Protein AF-A0A519MIS7-F1 (afdb_monomer)

Foldseek 3Di:
DQFFQQDPDPQLDDPDDDPADPDWDKDKDKDKDFPAAQPPNGFKTKIKMKMKIWTWSCVCVVVVTGTPWMKIKIKIKIKGAAFDDDPQKTKGIWTWMWIKMWGPDDPNQTFIWIKIWIWTWIDHVQKIKIKIFIDTDDDPDHRHPCLCLAQAGIKMWMWGDDPQKIKIKIKGWNPPPDPSIHIKIKIKIWGDDDDQKIKMWMWMFGAPPDRSRSPPTDIDIDIDIDRDDDD

pLDDT: mean 95.06, std 5.39, range [59.59, 98.81]

Structure (mmCIF, N/CA/C/O backbone):
data_AF-A0A519MIS7-F1
#
_entry.id   AF-A0A519MIS7-F1
#
loop_
_atom_site.group_PDB
_atom_site.id
_atom_site.type_symbol
_atom_site.label_atom_id
_atom_site.label_alt_id
_atom_site.label_comp_id
_atom_site.label_asym_id
_atom_site.label_entity_id
_atom_site.label_seq_id
_atom_site.pdbx_PDB_ins_code
_atom_site.Cartn_x
_atom_site.Cartn_y
_atom_site.Cartn_z
_atom_site.occupancy
_atom_site.B_iso_or_equiv
_atom_site.auth_seq_id
_atom_site.auth_comp_id
_atom_site.auth_asym_id
_atom_site.auth_atom_id
_atom_site.pdbx_PDB_model_num
ATOM 1 N N . GLU A 1 1 ? 15.408 5.892 -12.154 1.00 60.19 1 GLU A N 1
ATOM 2 C CA . GLU A 1 1 ? 16.112 4.715 -12.714 1.00 60.19 1 GLU A CA 1
ATOM 3 C C . GLU A 1 1 ? 15.056 3.822 -13.358 1.00 60.19 1 GLU A C 1
ATOM 5 O O . GLU A 1 1 ? 13.880 4.079 -13.127 1.00 60.19 1 GLU A O 1
ATOM 10 N N . LYS A 1 2 ? 15.405 2.854 -14.212 1.00 80.56 2 LYS A N 1
ATOM 11 C CA . LYS A 1 2 ? 14.398 1.877 -14.660 1.00 80.56 2 LYS A CA 1
ATOM 12 C C . LYS A 1 2 ? 14.154 0.878 -13.522 1.00 80.56 2 LYS A C 1
ATOM 14 O O . LYS A 1 2 ? 15.132 0.497 -12.875 1.00 80.56 2 LYS A O 1
ATOM 19 N N . PRO A 1 3 ? 12.904 0.466 -13.255 1.00 86.75 3 PRO A N 1
ATOM 20 C CA . PRO A 1 3 ? 12.662 -0.569 -12.265 1.00 86.75 3 PRO A CA 1
ATOM 21 C C . PRO A 1 3 ? 13.327 -1.885 -12.680 1.00 86.75 3 PRO A C 1
ATOM 23 O O . PRO A 1 3 ? 13.355 -2.227 -13.862 1.00 86.75 3 PRO A O 1
ATOM 26 N N . TYR A 1 4 ? 13.855 -2.626 -11.710 1.00 90.56 4 TYR A N 1
ATOM 27 C CA . TYR A 1 4 ? 14.525 -3.916 -11.926 1.00 90.56 4 TYR A CA 1
ATOM 28 C C . TYR A 1 4 ? 13.992 -4.972 -10.952 1.00 90.56 4 TYR A C 1
ATOM 30 O O . TYR A 1 4 ? 13.126 -4.669 -10.134 1.00 90.56 4 TYR A O 1
ATOM 38 N N . SER A 1 5 ? 14.417 -6.229 -11.091 1.00 91.38 5 SER A N 1
ATOM 39 C CA . SER A 1 5 ? 13.934 -7.334 -10.249 1.00 91.38 5 SER A CA 1
ATOM 40 C C . SER A 1 5 ? 14.704 -7.476 -8.943 1.00 91.38 5 SER A C 1
ATOM 42 O O . SER A 1 5 ? 14.129 -7.897 -7.962 1.00 91.38 5 SER A O 1
ATOM 44 N N . GLY A 1 6 ? 15.997 -7.176 -8.911 1.00 90.62 6 GLY A N 1
ATOM 45 C CA . GLY A 1 6 ? 16.860 -7.478 -7.764 1.00 90.62 6 GLY A CA 1
ATOM 46 C C . GLY A 1 6 ? 17.275 -8.953 -7.714 1.00 90.62 6 GLY A C 1
ATOM 47 O O . GLY A 1 6 ? 18.257 -9.291 -7.053 1.00 90.62 6 GLY A O 1
ATOM 48 N N . ASN A 1 7 ? 16.586 -9.831 -8.453 1.00 91.06 7 ASN A N 1
ATOM 49 C CA . ASN A 1 7 ? 17.068 -11.163 -8.781 1.00 91.06 7 ASN A CA 1
ATOM 50 C C . ASN A 1 7 ? 18.153 -11.055 -9.866 1.00 91.06 7 ASN A C 1
ATOM 52 O O . ASN A 1 7 ? 17.948 -10.424 -10.901 1.00 91.06 7 ASN A O 1
ATOM 56 N N . ASN A 1 8 ? 19.314 -11.660 -9.608 1.00 89.94 8 ASN A N 1
ATOM 57 C CA . ASN A 1 8 ? 20.488 -11.584 -10.482 1.00 89.94 8 ASN A CA 1
ATOM 5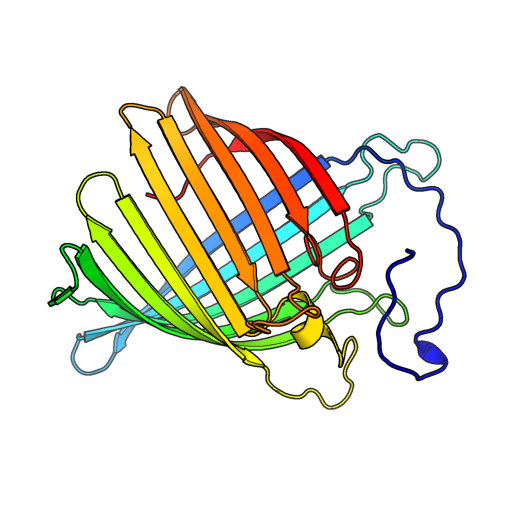8 C C . ASN A 1 8 ? 20.526 -12.686 -11.560 1.00 89.94 8 ASN A C 1
ATOM 60 O O . ASN A 1 8 ? 21.527 -12.791 -12.267 1.00 89.94 8 ASN A O 1
ATOM 64 N N . SER A 1 9 ? 19.498 -13.537 -11.663 1.00 91.75 9 SER A N 1
ATOM 65 C CA . SER A 1 9 ? 19.392 -14.501 -12.765 1.00 91.75 9 SER A CA 1
ATOM 66 C C . SER A 1 9 ? 19.211 -13.774 -14.100 1.00 91.75 9 SER A C 1
ATOM 68 O O . SER A 1 9 ? 18.489 -12.780 -14.182 1.00 91.75 9 SER A O 1
ATOM 70 N N . GLU A 1 10 ? 19.825 -14.304 -15.160 1.00 90.56 10 GLU A N 1
ATOM 71 C CA . GLU A 1 10 ? 19.713 -13.752 -16.515 1.00 90.56 10 GLU A CA 1
ATOM 72 C C . GLU A 1 10 ? 18.264 -13.718 -17.019 1.00 90.56 10 GLU A C 1
ATOM 74 O O . GLU A 1 10 ? 17.916 -12.832 -17.798 1.00 90.56 10 GLU A O 1
ATOM 79 N N . ASP A 1 11 ? 17.409 -14.614 -16.516 1.00 91.19 11 ASP A N 1
ATOM 80 C CA . ASP A 1 11 ? 15.988 -14.674 -16.870 1.00 91.19 11 ASP A CA 1
ATOM 81 C C . ASP A 1 11 ? 15.228 -13.394 -16.491 1.00 91.19 11 ASP A C 1
ATOM 83 O O . ASP A 1 11 ? 14.207 -13.089 -17.097 1.00 91.19 11 ASP A O 1
ATOM 87 N N . TYR A 1 12 ? 15.720 -12.628 -15.509 1.00 90.25 12 TYR A N 1
ATOM 88 C CA . TYR A 1 12 ? 15.092 -11.391 -15.032 1.00 90.25 12 TYR A CA 1
ATOM 89 C C . TYR A 1 12 ? 15.620 -10.126 -15.721 1.00 90.25 12 TYR A C 1
ATOM 91 O O . TYR A 1 12 ? 15.197 -9.014 -15.386 1.00 90.25 12 TYR A O 1
ATOM 99 N N . ASN A 1 13 ? 16.510 -10.269 -16.706 1.00 86.19 13 ASN A N 1
ATOM 100 C CA . ASN A 1 13 ? 16.976 -9.142 -17.502 1.00 86.19 13 ASN A CA 1
ATOM 101 C C . ASN A 1 13 ? 15.866 -8.665 -18.447 1.00 86.19 13 ASN A C 1
ATOM 103 O O . ASN A 1 13 ? 15.400 -9.398 -19.317 1.00 86.19 13 ASN A O 1
ATOM 107 N N . PHE A 1 14 ? 15.467 -7.402 -18.299 1.00 84.56 14 PHE A N 1
ATOM 108 C CA . PHE A 1 14 ? 14.497 -6.750 -19.173 1.00 84.56 14 PHE A CA 1
ATOM 109 C C . PHE A 1 14 ? 15.093 -5.459 -19.735 1.00 84.56 14 PHE A C 1
ATOM 111 O O . PHE A 1 14 ? 15.156 -4.447 -19.039 1.00 84.56 14 PHE A O 1
ATOM 118 N N . ASP A 1 15 ? 15.547 -5.507 -20.988 1.00 74.94 15 ASP A N 1
ATOM 119 C CA . ASP A 1 15 ? 16.231 -4.387 -21.661 1.00 74.94 15 ASP A CA 1
ATOM 120 C C . ASP A 1 15 ? 15.353 -3.698 -22.723 1.00 74.94 15 ASP A C 1
ATOM 122 O O . ASP A 1 15 ? 15.819 -2.933 -23.566 1.00 74.94 15 ASP A O 1
ATOM 126 N N . GLU A 1 16 ? 14.047 -3.965 -22.709 1.00 80.94 16 GLU A N 1
ATOM 127 C CA . GLU A 1 16 ? 13.131 -3.336 -23.653 1.00 80.94 16 GLU A CA 1
ATOM 128 C C . GLU A 1 16 ? 12.712 -1.945 -23.158 1.00 80.94 16 GLU A C 1
ATOM 130 O O . GLU A 1 16 ? 12.259 -1.755 -22.023 1.00 80.94 16 GLU A O 1
ATOM 135 N N . ASP A 1 17 ? 12.862 -0.940 -24.021 1.00 82.56 17 ASP A N 1
ATOM 136 C CA . ASP A 1 17 ? 12.399 0.414 -23.740 1.00 82.56 17 ASP A CA 1
ATOM 137 C C . ASP A 1 17 ? 10.945 0.583 -24.187 1.00 82.56 17 ASP A C 1
ATOM 139 O O . ASP A 1 17 ? 10.646 0.846 -25.353 1.00 82.56 17 ASP A O 1
ATOM 143 N N . ILE A 1 18 ? 10.018 0.407 -23.247 1.00 87.12 18 ILE A N 1
ATOM 144 C CA . ILE A 1 18 ? 8.594 0.620 -23.503 1.00 87.12 18 ILE A CA 1
ATOM 145 C C . ILE A 1 18 ? 8.299 2.122 -23.411 1.00 87.12 18 ILE A C 1
ATOM 147 O O . ILE A 1 18 ? 8.474 2.736 -22.359 1.00 87.12 18 ILE A O 1
ATOM 151 N N . ASN A 1 19 ? 7.778 2.706 -24.494 1.00 92.06 19 ASN A N 1
ATOM 152 C CA . ASN A 1 19 ? 7.408 4.123 -24.570 1.00 92.06 19 ASN A CA 1
ATOM 153 C C . ASN A 1 19 ? 6.126 4.442 -23.767 1.00 92.06 19 ASN A C 1
ATOM 155 O O . ASN A 1 19 ? 5.036 4.627 -24.321 1.00 92.06 19 ASN A O 1
ATOM 159 N N . LEU A 1 20 ? 6.250 4.439 -22.441 1.00 93.12 20 LEU A N 1
ATOM 160 C CA . LEU A 1 20 ? 5.184 4.741 -21.491 1.00 93.12 20 LEU A CA 1
ATOM 161 C C . LEU A 1 20 ? 5.002 6.256 -21.324 1.00 93.12 20 LEU A C 1
ATOM 163 O O . LEU A 1 20 ? 5.961 7.022 -21.271 1.00 93.12 20 LEU A O 1
ATOM 167 N N . ASN A 1 21 ? 3.752 6.686 -21.171 1.00 94.69 21 ASN A N 1
ATOM 168 C CA . ASN A 1 21 ? 3.421 8.062 -20.827 1.00 94.69 21 ASN A CA 1
ATOM 169 C C . ASN A 1 21 ? 3.560 8.281 -19.315 1.00 94.69 21 ASN A C 1
ATOM 171 O O . ASN A 1 21 ? 3.260 7.392 -18.519 1.00 94.69 21 ASN A O 1
ATOM 175 N N . ASN A 1 22 ? 3.856 9.524 -18.926 1.00 93.81 22 ASN A N 1
ATOM 176 C CA . ASN A 1 22 ? 3.886 9.963 -17.523 1.00 93.81 22 ASN A CA 1
ATOM 177 C C . ASN A 1 22 ? 2.486 10.171 -16.906 1.00 93.81 22 ASN A C 1
ATOM 179 O O . ASN A 1 22 ? 2.375 10.531 -15.737 1.00 93.81 22 ASN A O 1
ATOM 183 N N . PHE A 1 23 ? 1.417 9.989 -17.690 1.00 94.94 23 PHE A N 1
ATOM 184 C CA . PHE A 1 23 ? 0.030 10.132 -17.248 1.00 94.94 23 PHE A CA 1
ATOM 185 C C . PHE A 1 23 ? -0.683 8.787 -17.299 1.00 94.94 23 PHE A C 1
ATOM 187 O O . PHE A 1 23 ? -0.781 8.166 -18.360 1.00 94.94 23 PHE A O 1
ATOM 194 N N . GLU A 1 24 ? -1.246 8.385 -16.164 1.00 97.12 24 GLU A N 1
ATOM 195 C CA . GLU A 1 24 ? -1.948 7.116 -16.007 1.00 97.12 24 GLU A CA 1
ATOM 196 C C . GLU A 1 24 ? -3.288 7.306 -15.309 1.00 97.12 24 GLU A C 1
ATOM 198 O O . GLU A 1 24 ? -3.492 8.232 -14.523 1.00 97.12 24 GLU A O 1
ATOM 203 N N . THR A 1 25 ? -4.203 6.380 -15.563 1.00 98.00 25 THR A N 1
ATOM 204 C CA . THR A 1 25 ? -5.366 6.180 -14.709 1.00 98.00 25 THR A CA 1
ATOM 205 C C . THR A 1 25 ? -5.004 5.169 -13.631 1.00 98.00 25 THR A C 1
ATOM 207 O O . THR A 1 25 ? -4.733 4.007 -13.932 1.00 98.00 25 THR A O 1
ATOM 210 N N . LYS A 1 26 ? -5.024 5.615 -12.374 1.00 97.88 26 LYS A N 1
ATOM 211 C CA . LYS A 1 26 ? -4.898 4.764 -11.187 1.00 97.88 26 LYS A CA 1
ATOM 212 C C . LYS A 1 26 ? -6.286 4.452 -10.643 1.00 97.88 26 LYS A C 1
ATOM 214 O O . LYS A 1 26 ? -7.102 5.359 -10.480 1.00 97.88 26 LYS A O 1
ATOM 219 N N . PHE A 1 27 ? -6.549 3.191 -10.327 1.00 97.62 27 PHE A N 1
ATOM 220 C CA . PHE A 1 27 ? -7.719 2.815 -9.534 1.00 97.62 27 PHE A CA 1
ATOM 221 C C . PHE A 1 27 ? -7.397 1.676 -8.572 1.00 97.62 27 PHE A C 1
ATOM 223 O O . PHE A 1 27 ? -6.487 0.878 -8.803 1.00 97.62 27 PHE A O 1
ATOM 230 N N . GLN A 1 28 ? -8.162 1.617 -7.484 1.00 98.19 28 GLN A N 1
ATOM 231 C CA . GLN A 1 28 ? -8.053 0.584 -6.466 1.00 98.19 28 GLN A CA 1
ATOM 232 C C . GLN A 1 28 ? -9.433 0.013 -6.155 1.00 98.19 28 GLN A C 1
ATOM 234 O O . GLN A 1 28 ? -10.390 0.759 -5.948 1.00 98.19 28 GLN A O 1
ATOM 239 N N . LEU A 1 29 ? -9.512 -1.311 -6.076 1.00 97.69 29 LEU A N 1
ATOM 240 C CA . LEU A 1 29 ? -1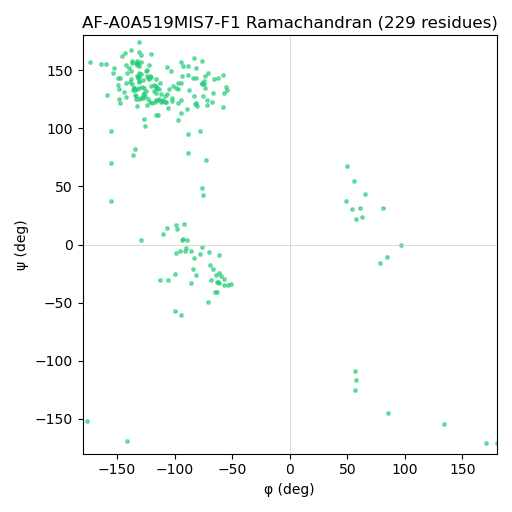0.663 -2.040 -5.561 1.00 97.69 29 LEU A CA 1
ATOM 241 C C . LEU A 1 29 ? -10.225 -2.764 -4.294 1.00 97.69 29 LEU A C 1
ATOM 243 O O . LEU A 1 29 ? -9.151 -3.354 -4.269 1.00 97.69 29 LEU A O 1
ATOM 247 N N . SER A 1 30 ? -11.026 -2.702 -3.235 1.00 97.88 30 SER A N 1
ATOM 248 C CA . SER A 1 30 ? -10.720 -3.404 -1.992 1.00 97.88 30 SER A CA 1
ATOM 249 C C . SER A 1 30 ? -11.999 -3.911 -1.346 1.00 97.88 30 SER A C 1
ATOM 251 O O . SER A 1 30 ? -12.978 -3.173 -1.215 1.00 97.88 30 SER A O 1
ATOM 253 N N . PHE A 1 31 ? -11.988 -5.183 -0.966 1.00 96.81 31 PHE A N 1
ATOM 254 C CA . PHE A 1 31 ? -13.115 -5.881 -0.370 1.00 96.81 31 PHE A CA 1
ATOM 255 C C . PHE A 1 31 ? -12.649 -6.624 0.871 1.00 96.81 31 PHE A C 1
ATOM 257 O O . PHE A 1 31 ? -11.548 -7.169 0.912 1.00 96.81 31 PHE A O 1
ATOM 264 N N . LYS A 1 32 ? -13.519 -6.688 1.876 1.00 97.12 32 LYS A N 1
ATOM 265 C CA . LYS A 1 32 ? -13.284 -7.454 3.095 1.00 97.12 32 LYS A CA 1
ATOM 266 C C . LYS A 1 32 ? -14.590 -8.087 3.545 1.00 97.12 32 LYS A C 1
ATOM 268 O O . LYS A 1 32 ? -15.595 -7.398 3.702 1.00 97.12 32 LYS A O 1
ATOM 273 N N . VAL A 1 33 ? -14.568 -9.398 3.752 1.00 97.62 33 VAL A N 1
ATOM 274 C CA . VAL A 1 33 ? -15.730 -10.190 4.153 1.00 97.62 33 VAL A CA 1
ATOM 275 C C . VAL A 1 33 ? -15.373 -11.074 5.333 1.00 97.62 33 VAL A C 1
ATOM 277 O O . VAL A 1 33 ? -14.270 -11.613 5.429 1.00 97.62 33 VAL A O 1
ATOM 280 N N . LYS A 1 34 ? -16.310 -11.204 6.266 1.00 96.75 34 LYS A N 1
ATOM 281 C CA . LYS A 1 34 ? -16.136 -12.095 7.403 1.00 96.75 34 LYS A CA 1
ATOM 282 C C . LYS A 1 34 ? -16.449 -13.522 6.960 1.00 96.75 34 LYS A C 1
ATOM 284 O O . LYS A 1 34 ? -17.571 -13.782 6.534 1.00 96.75 34 LYS A O 1
ATOM 289 N N . ILE A 1 35 ? -15.469 -14.418 7.049 1.00 97.00 35 ILE A N 1
ATOM 290 C CA . ILE A 1 35 ? -15.594 -15.812 6.591 1.00 97.00 35 ILE A CA 1
ATOM 291 C C . ILE A 1 35 ? -15.872 -16.781 7.742 1.00 97.00 35 ILE A C 1
ATOM 293 O O . ILE A 1 35 ? -16.487 -17.821 7.531 1.00 97.00 35 ILE A O 1
ATOM 297 N N . PHE A 1 36 ? -15.462 -16.431 8.964 1.00 96.62 36 PHE A N 1
ATOM 298 C CA . PHE A 1 36 ? -15.746 -17.212 10.164 1.00 96.62 36 PHE A CA 1
ATOM 299 C C . PHE A 1 36 ? -15.894 -16.300 11.384 1.00 96.62 36 PHE A C 1
ATOM 301 O O . PHE A 1 36 ? -15.191 -15.295 11.507 1.00 96.62 36 PHE A O 1
ATOM 308 N N . GLN A 1 37 ? -16.810 -16.662 12.282 1.00 94.69 37 GLN A N 1
ATOM 309 C CA . GLN A 1 37 ? -17.133 -15.910 13.493 1.00 94.69 37 GLN A CA 1
ATOM 310 C C . GLN A 1 37 ? -16.899 -16.746 14.743 1.00 94.69 37 GLN A C 1
ATOM 312 O O . GLN A 1 37 ? -17.201 -17.937 14.762 1.00 94.69 37 GLN A O 1
ATOM 317 N N . GLY A 1 38 ? -16.435 -16.091 15.805 1.00 90.88 38 GLY A N 1
ATOM 318 C CA . GLY A 1 38 ? -16.387 -16.682 17.140 1.00 90.88 38 GLY A CA 1
ATOM 319 C C . GLY A 1 38 ? -15.196 -17.605 17.407 1.00 90.88 38 GLY A C 1
ATOM 320 O O . GLY A 1 38 ? -15.292 -18.534 18.209 1.00 90.88 38 GLY A O 1
ATOM 321 N N . LEU A 1 39 ? -14.056 -17.335 16.772 1.00 90.56 39 LEU A N 1
ATOM 322 C CA . LEU A 1 39 ? -12.775 -17.948 17.115 1.00 90.56 39 LEU A CA 1
ATOM 323 C C . LEU A 1 39 ? -12.424 -17.656 18.585 1.00 90.56 39 LEU A C 1
ATOM 325 O O . LEU A 1 39 ? -12.728 -16.576 19.092 1.00 90.56 39 LEU A O 1
ATOM 329 N N . LEU A 1 40 ? -11.764 -18.610 19.255 1.00 87.62 40 LEU A N 1
ATOM 330 C CA . LEU A 1 40 ? -11.357 -18.509 20.664 1.00 87.62 40 LEU A CA 1
ATOM 331 C C . LEU A 1 40 ? -12.523 -18.060 21.564 1.00 87.62 40 LEU A C 1
ATOM 333 O O . LEU A 1 40 ? -12.507 -16.954 22.082 1.00 87.62 40 LEU A O 1
ATOM 337 N N . TRP A 1 41 ? -13.551 -18.898 21.732 1.00 89.44 41 TRP A N 1
ATOM 338 C CA . TRP A 1 41 ? -14.701 -18.626 22.619 1.00 89.44 41 TRP A CA 1
ATOM 339 C C . TRP A 1 41 ? -15.429 -17.296 22.355 1.00 89.44 41 TRP A C 1
ATOM 341 O O . TRP A 1 41 ? -15.985 -16.699 23.275 1.00 89.44 41 TRP A O 1
ATOM 351 N N . GLY A 1 42 ? -15.449 -16.830 21.103 1.00 88.50 42 GLY A N 1
ATOM 352 C CA . GLY A 1 42 ? -16.148 -15.596 20.735 1.00 88.50 42 GLY A CA 1
ATOM 353 C C . GLY A 1 42 ? -15.278 -14.339 20.678 1.00 88.50 42 GLY A C 1
ATOM 354 O O . GLY A 1 42 ? -15.805 -13.275 20.368 1.00 88.50 42 GLY A O 1
ATOM 355 N N . TYR A 1 43 ? -13.975 -14.427 20.961 1.00 89.75 43 TYR A N 1
ATOM 356 C CA . TYR A 1 43 ? -13.104 -13.247 21.020 1.00 89.75 43 TYR A CA 1
ATOM 357 C C . TYR A 1 43 ? -12.557 -12.793 19.660 1.00 89.75 43 TYR A C 1
ATOM 359 O O . TYR A 1 43 ? -12.141 -11.639 19.534 1.00 89.75 43 TYR A O 1
ATOM 367 N N . GLY A 1 44 ? -12.532 -13.671 18.653 1.00 95.06 44 GLY A N 1
ATOM 368 C CA . GLY A 1 44 ? -11.941 -13.378 17.348 1.00 95.06 44 GLY A CA 1
ATOM 369 C C . GLY A 1 44 ? -12.820 -13.746 16.160 1.00 95.06 44 GLY A C 1
ATOM 370 O O . GLY A 1 44 ? -13.651 -14.648 16.222 1.00 95.06 44 GLY A O 1
ATOM 371 N N . ASP A 1 45 ? -12.568 -13.077 15.043 1.00 97.25 45 ASP A N 1
ATOM 372 C CA . ASP A 1 45 ? -13.188 -13.355 13.751 1.00 97.25 45 ASP A CA 1
ATOM 373 C C . ASP A 1 45 ? -12.111 -13.594 12.691 1.00 97.25 45 ASP A C 1
ATOM 375 O O . ASP A 1 45 ? -11.038 -12.983 12.736 1.00 97.25 45 ASP A O 1
ATOM 379 N N . VAL A 1 46 ? -12.423 -14.432 11.702 1.00 98.06 46 VAL A N 1
ATOM 380 C CA . VAL A 1 46 ? -11.585 -14.613 10.512 1.00 98.06 46 VAL A CA 1
ATOM 381 C C . VAL A 1 46 ? -12.230 -13.900 9.331 1.00 98.06 46 VAL A C 1
ATOM 383 O O . VAL A 1 46 ? -13.429 -14.035 9.068 1.00 98.06 46 VAL A O 1
ATOM 386 N N . TRP A 1 47 ? -11.416 -13.151 8.600 1.00 98.44 47 TRP A N 1
ATOM 387 C CA . TRP A 1 47 ? -11.814 -12.381 7.433 1.00 98.44 47 TRP A CA 1
ATOM 388 C C . TRP A 1 47 ? -11.008 -12.809 6.216 1.00 98.44 47 TRP A C 1
ATOM 390 O O . TRP A 1 47 ? -9.810 -13.060 6.321 1.00 98.44 47 TRP A O 1
ATOM 400 N N . GLY A 1 48 ? -11.669 -12.838 5.065 1.00 98.62 48 GLY A N 1
ATOM 401 C CA . GLY A 1 48 ? -11.011 -12.809 3.767 1.00 98.62 48 GLY A CA 1
ATOM 402 C C . GLY A 1 48 ? -11.042 -11.383 3.238 1.00 98.62 48 GLY A C 1
ATOM 403 O O . GLY A 1 48 ? -12.076 -10.712 3.320 1.00 98.62 48 GLY A O 1
ATOM 404 N N . ALA A 1 49 ? -9.922 -10.904 2.720 1.00 98.56 49 ALA A N 1
ATOM 405 C CA . ALA A 1 49 ? -9.844 -9.618 2.054 1.00 98.56 49 ALA A CA 1
ATOM 406 C C . ALA A 1 49 ? -9.105 -9.740 0.725 1.00 98.56 49 ALA A C 1
ATOM 408 O O . ALA A 1 49 ? -8.358 -10.686 0.482 1.00 98.56 49 ALA A O 1
ATOM 409 N N . TYR A 1 50 ? -9.366 -8.780 -0.147 1.00 98.62 50 TYR A N 1
ATOM 410 C CA . TYR A 1 50 ? -8.729 -8.681 -1.443 1.00 98.62 50 TYR A CA 1
ATOM 411 C C . TYR A 1 50 ? -8.608 -7.217 -1.818 1.00 98.62 50 TYR A C 1
ATOM 413 O O . TYR A 1 50 ? -9.616 -6.508 -1.854 1.00 98.62 50 TYR A O 1
ATOM 421 N N . THR A 1 51 ? -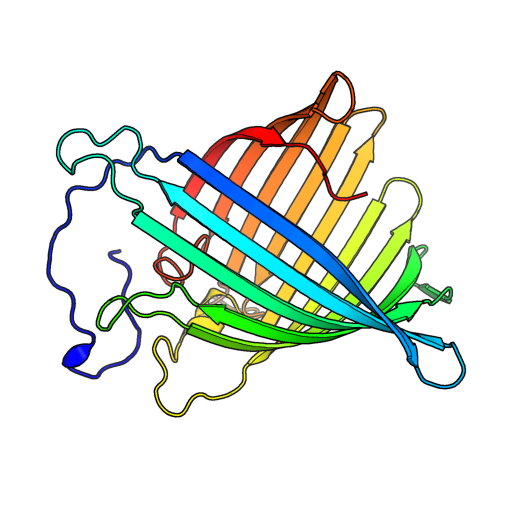7.389 -6.784 -2.119 1.00 98.69 51 THR A N 1
ATOM 422 C CA . THR A 1 51 ? -7.107 -5.470 -2.688 1.00 98.69 51 THR A CA 1
ATOM 423 C C . THR A 1 51 ? -6.475 -5.640 -4.063 1.00 98.69 51 THR A C 1
ATOM 425 O O . THR A 1 51 ? -5.605 -6.480 -4.260 1.00 98.69 5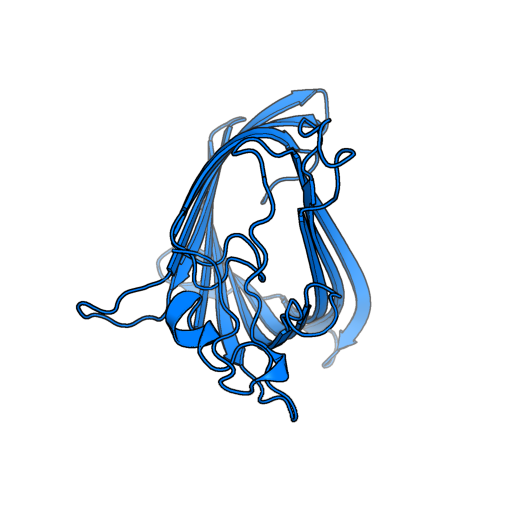1 THR A O 1
ATOM 428 N N . GLN A 1 52 ? -6.906 -4.834 -5.026 1.00 98.69 52 GLN A N 1
ATOM 429 C CA . GLN A 1 52 ? -6.294 -4.737 -6.343 1.00 98.69 52 GLN A CA 1
ATOM 430 C C . GLN A 1 52 ? -5.982 -3.276 -6.641 1.00 98.69 52 GLN A C 1
ATOM 432 O O . GLN A 1 52 ? -6.869 -2.427 -6.546 1.00 98.69 52 GLN A O 1
ATOM 437 N N . LYS A 1 53 ? -4.745 -2.984 -7.043 1.00 98.44 53 LYS A N 1
ATOM 438 C CA . LYS A 1 53 ? -4.318 -1.667 -7.540 1.00 98.44 53 LYS A CA 1
ATOM 439 C C . LYS A 1 53 ? -3.954 -1.792 -9.008 1.00 98.44 53 LYS A C 1
ATOM 441 O O . LYS A 1 53 ? -3.294 -2.749 -9.390 1.00 98.44 53 LYS A O 1
ATOM 446 N N . SER A 1 54 ? -4.417 -0.877 -9.850 1.00 98.50 54 SER A N 1
ATOM 447 C CA . SER A 1 54 ? -4.169 -0.926 -11.295 1.00 98.50 54 SER A CA 1
ATOM 448 C C . SER A 1 54 ? -3.706 0.429 -11.813 1.00 98.50 54 SER A C 1
ATOM 450 O O . SER A 1 54 ? -4.312 1.453 -11.497 1.00 98.50 54 SER A O 1
ATOM 452 N N . HIS A 1 55 ? -2.650 0.407 -12.623 1.00 98.12 55 HIS A N 1
ATOM 453 C CA . HIS A 1 55 ? -2.073 1.545 -13.328 1.00 98.12 55 HIS A CA 1
ATOM 454 C C . HIS A 1 55 ? -2.254 1.344 -14.831 1.00 98.12 55 HIS A C 1
ATOM 456 O O . HIS A 1 55 ? -1.692 0.431 -15.445 1.00 98.12 55 HIS A O 1
ATOM 462 N N . TRP A 1 56 ? -3.097 2.183 -15.421 1.00 98.31 56 TRP A N 1
ATOM 463 C CA . TRP A 1 56 ? -3.546 2.055 -16.798 1.00 98.31 56 TRP A CA 1
ATOM 464 C C . TRP A 1 56 ? -3.030 3.205 -17.656 1.00 98.31 56 TRP A C 1
ATOM 466 O O . TRP A 1 56 ? -3.323 4.373 -17.393 1.00 98.31 56 TRP A O 1
ATOM 476 N N . GLN A 1 57 ? -2.343 2.875 -18.749 1.00 97.69 57 GLN A N 1
ATOM 477 C CA . GLN A 1 57 ? -1.896 3.822 -19.770 1.00 97.69 57 GLN A CA 1
ATOM 478 C C . GLN A 1 57 ? -3.059 4.259 -20.680 1.00 97.69 57 GLN A C 1
ATOM 480 O O . GLN A 1 57 ? -2.942 4.258 -21.903 1.00 97.69 57 GLN A O 1
ATOM 485 N N . LEU A 1 58 ? -4.198 4.652 -20.099 1.00 97.38 58 LEU A N 1
ATOM 486 C CA . LEU A 1 58 ? -5.431 5.022 -20.808 1.00 97.38 58 LEU A CA 1
ATOM 487 C C . LEU A 1 58 ? -5.199 6.054 -21.928 1.00 97.38 58 LEU A C 1
ATOM 489 O O . LEU A 1 58 ? -5.857 6.025 -22.969 1.00 97.38 58 LEU A O 1
ATOM 493 N N . TYR A 1 59 ? -4.246 6.963 -21.731 1.00 95.31 59 TYR A N 1
ATOM 494 C CA . TYR A 1 59 ? -3.943 8.042 -22.670 1.00 95.31 59 TYR A CA 1
ATOM 495 C C . TYR A 1 59 ? -2.867 7.679 -23.705 1.00 95.31 59 TYR A C 1
ATOM 497 O O . TYR A 1 59 ? -2.607 8.459 -24.619 1.00 95.31 59 TYR A O 1
ATOM 505 N N . ASN A 1 60 ? -2.242 6.505 -23.600 1.00 96.81 60 ASN A N 1
ATOM 506 C CA . ASN A 1 60 ? -1.178 6.071 -24.502 1.00 96.81 60 ASN A CA 1
ATOM 507 C C . ASN A 1 60 ? -1.760 5.353 -25.725 1.00 96.81 60 ASN A C 1
ATOM 509 O O . ASN A 1 60 ? -1.798 4.124 -25.808 1.00 96.81 60 ASN A O 1
ATOM 513 N N . ALA A 1 61 ? -2.261 6.136 -26.682 1.00 95.50 61 ALA A N 1
ATOM 514 C CA . ALA A 1 61 ? -2.832 5.596 -27.912 1.00 95.50 61 ALA A CA 1
ATOM 515 C C . ALA A 1 61 ? -1.801 4.827 -28.760 1.00 95.50 61 ALA A C 1
ATOM 517 O O . ALA A 1 61 ? -2.174 3.841 -29.391 1.00 95.50 61 ALA A O 1
ATOM 518 N N . SER A 1 62 ? -0.524 5.230 -28.738 1.00 95.06 62 SER A N 1
ATOM 519 C CA . SER A 1 62 ? 0.564 4.574 -29.479 1.00 95.06 62 SER A CA 1
ATOM 520 C C . SER A 1 62 ? 0.817 3.131 -29.046 1.00 95.06 62 SER A C 1
ATOM 522 O O . SER A 1 62 ? 1.155 2.309 -29.889 1.00 95.06 62 SER A O 1
ATOM 524 N N . LEU A 1 63 ? 0.609 2.805 -27.766 1.00 93.69 63 LEU A N 1
ATOM 525 C CA . LEU A 1 63 ? 0.743 1.440 -27.243 1.00 93.69 63 LEU A CA 1
ATOM 526 C C . LEU A 1 63 ? -0.595 0.699 -27.118 1.00 93.69 63 LEU A C 1
ATOM 528 O O . LEU A 1 63 ? -0.667 -0.343 -26.478 1.00 93.69 63 LEU A O 1
ATOM 532 N N . SER A 1 64 ? -1.671 1.214 -27.720 1.00 95.88 64 SER A N 1
ATOM 533 C CA . SER A 1 64 ? -3.025 0.653 -27.578 1.00 95.88 64 SER A CA 1
ATOM 534 C C . SER A 1 64 ? -3.551 0.643 -26.137 1.00 95.88 64 SER A C 1
ATOM 536 O O . SER A 1 64 ? -4.375 -0.190 -25.773 1.00 95.88 64 SER A O 1
ATOM 538 N N . ARG A 1 65 ? -3.136 1.631 -25.334 1.00 96.88 65 ARG A N 1
ATOM 539 C CA . ARG A 1 65 ? -3.650 1.906 -23.984 1.00 96.88 65 ARG A CA 1
ATOM 540 C C . ARG A 1 65 ? -3.566 0.702 -23.027 1.00 96.88 65 ARG A C 1
ATOM 542 O O . ARG A 1 65 ? -4.591 0.306 -22.466 1.00 96.88 65 ARG A O 1
ATOM 549 N N . PRO A 1 66 ? -2.381 0.100 -22.834 1.00 96.81 66 PRO A N 1
ATOM 550 C CA . PRO A 1 66 ? -2.243 -1.120 -22.051 1.00 96.81 66 PRO A CA 1
ATOM 551 C C . PRO A 1 66 ? -2.335 -0.838 -20.547 1.00 96.81 66 PRO A C 1
ATOM 553 O O . PRO A 1 66 ? -2.047 0.264 -20.077 1.00 96.81 66 PRO A O 1
ATOM 556 N N . PHE A 1 67 ? -2.675 -1.851 -19.752 1.00 97.69 67 PHE A N 1
ATOM 557 C CA . PHE A 1 67 ? -2.328 -1.811 -18.333 1.00 97.69 67 PHE A CA 1
ATOM 558 C C . PHE A 1 67 ? -0.811 -1.896 -18.203 1.00 97.69 67 PHE A C 1
ATOM 560 O O . PHE A 1 67 ? -0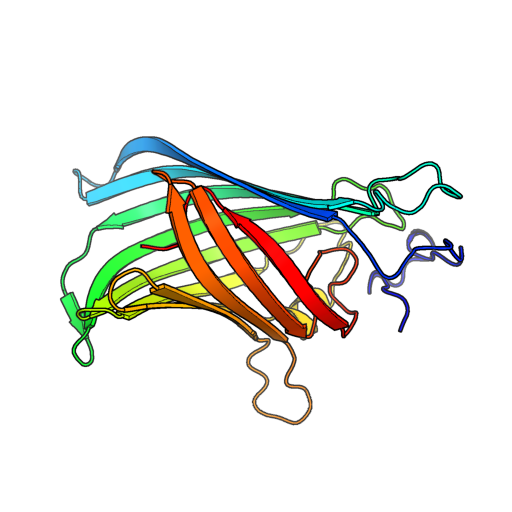.202 -2.856 -18.683 1.00 97.69 67 PHE A O 1
ATOM 567 N N . ARG A 1 68 ? -0.210 -0.894 -17.555 1.00 96.56 68 ARG A N 1
ATOM 568 C CA . ARG A 1 68 ? 1.211 -0.942 -17.217 1.00 96.56 68 ARG A CA 1
ATOM 569 C C . ARG A 1 68 ? 1.418 -1.960 -16.108 1.00 96.56 68 ARG A C 1
ATOM 571 O O . ARG A 1 68 ? 2.224 -2.870 -16.261 1.00 96.56 68 ARG A O 1
ATOM 578 N N . GLU A 1 69 ? 0.620 -1.860 -15.051 1.00 97.44 69 GLU A N 1
ATOM 579 C CA . GLU A 1 69 ? 0.773 -2.702 -13.872 1.00 97.44 69 GLU A CA 1
ATOM 580 C C . GLU A 1 69 ? -0.563 -2.966 -13.183 1.00 97.44 69 GLU A C 1
ATOM 582 O O . GLU A 1 69 ? -1.432 -2.091 -13.104 1.00 97.44 69 GLU A O 1
ATOM 587 N N . ILE A 1 70 ? -0.716 -4.182 -12.666 1.00 98.56 70 ILE A N 1
ATOM 588 C CA . ILE A 1 70 ? -1.822 -4.572 -11.796 1.00 98.56 70 ILE A CA 1
ATOM 589 C C . ILE A 1 70 ? -1.211 -5.323 -10.620 1.00 98.56 70 ILE A C 1
ATOM 591 O O . ILE A 1 70 ? -0.450 -6.253 -10.833 1.00 98.56 70 ILE A O 1
ATOM 595 N N . ASN A 1 71 ? -1.522 -4.935 -9.387 1.00 98.75 71 ASN A N 1
ATOM 596 C CA . ASN A 1 71 ? -1.120 -5.672 -8.193 1.00 98.75 71 ASN A CA 1
ATOM 597 C C . ASN A 1 71 ? -2.347 -6.279 -7.531 1.00 98.75 71 ASN A C 1
ATOM 599 O O . ASN A 1 71 ? -3.323 -5.571 -7.280 1.00 98.75 71 ASN A O 1
ATOM 603 N N . TYR A 1 72 ? -2.268 -7.572 -7.244 1.00 98.81 72 TYR A N 1
ATOM 604 C CA . TYR A 1 72 ? -3.283 -8.378 -6.588 1.00 98.81 72 TYR A CA 1
ATOM 605 C C . TYR A 1 72 ? -2.812 -8.707 -5.175 1.00 98.81 72 TYR A C 1
ATOM 607 O O . TYR A 1 72 ? -1.701 -9.198 -4.996 1.00 98.81 72 TYR A O 1
ATOM 615 N N . GLU A 1 73 ? -3.648 -8.438 -4.179 1.00 98.75 73 GLU A N 1
ATOM 616 C CA . GLU A 1 73 ? -3.290 -8.537 -2.764 1.00 98.75 73 GLU A CA 1
ATOM 617 C C . GLU A 1 73 ? -4.408 -9.224 -1.960 1.00 98.75 73 GLU A C 1
ATOM 619 O O . GLU A 1 73 ? -5.231 -8.553 -1.325 1.00 98.75 73 GLU A O 1
ATOM 624 N N . PRO A 1 74 ? -4.530 -10.562 -2.038 1.00 98.69 74 PRO A N 1
ATOM 625 C CA . PRO A 1 74 ? -5.396 -11.322 -1.145 1.00 98.69 74 PRO A CA 1
ATOM 626 C C . PRO A 1 74 ? -4.819 -11.425 0.277 1.00 98.69 74 PRO A C 1
ATOM 628 O O . PRO A 1 74 ? -3.615 -11.596 0.481 1.00 98.69 74 PRO A O 1
ATOM 631 N N . GLU A 1 75 ? -5.708 -11.406 1.270 1.00 98.50 75 GLU A N 1
ATOM 632 C CA . GLU A 1 75 ? -5.363 -11.547 2.686 1.00 98.50 75 GLU A CA 1
ATOM 633 C C . GLU A 1 75 ? -6.343 -12.462 3.428 1.00 98.50 75 GLU A C 1
ATOM 635 O O . GLU A 1 75 ? -7.560 -12.388 3.235 1.00 98.50 75 GLU A O 1
ATOM 640 N N . ILE A 1 76 ? -5.817 -13.266 4.353 1.00 98.69 76 ILE A N 1
ATOM 641 C CA . ILE A 1 76 ? -6.599 -13.941 5.395 1.00 98.69 76 ILE A CA 1
ATOM 642 C C . ILE A 1 76 ? -6.215 -13.335 6.736 1.00 98.69 76 ILE A C 1
ATOM 644 O O . ILE A 1 76 ? -5.049 -13.353 7.118 1.00 98.69 76 ILE A O 1
ATOM 648 N N . ILE A 1 77 ? -7.199 -12.806 7.458 1.00 98.62 77 ILE A N 1
ATOM 649 C CA . ILE A 1 77 ? -6.982 -11.965 8.635 1.00 98.62 77 ILE A CA 1
ATOM 650 C C . ILE A 1 77 ? -7.700 -12.577 9.832 1.00 98.62 77 ILE A C 1
ATOM 652 O O . ILE A 1 77 ? -8.918 -12.748 9.804 1.00 98.62 77 ILE A O 1
ATOM 656 N N . VAL A 1 78 ? -6.972 -12.822 10.916 1.00 98.31 78 VAL A N 1
ATOM 657 C CA . VAL A 1 78 ? -7.544 -13.100 12.235 1.00 98.31 78 VAL A CA 1
ATOM 658 C C . VAL A 1 78 ? -7.541 -11.802 13.031 1.00 98.31 78 VAL A C 1
ATOM 660 O O . VAL A 1 78 ? -6.493 -11.188 13.233 1.00 98.31 78 VAL A O 1
ATOM 663 N N . ASN A 1 79 ? -8.719 -11.366 13.471 1.00 97.88 79 ASN A N 1
ATOM 664 C CA . ASN A 1 79 ? -8.894 -10.082 14.138 1.00 97.88 79 ASN A CA 1
ATOM 665 C C . ASN A 1 79 ? -9.604 -10.237 15.481 1.00 97.88 79 ASN A C 1
ATOM 667 O O . ASN A 1 79 ? -10.647 -10.884 15.561 1.00 97.88 79 ASN A O 1
ATOM 671 N N . PHE A 1 80 ? -9.079 -9.562 16.497 1.00 97.31 80 PHE A N 1
ATOM 672 C CA . PHE A 1 80 ? -9.628 -9.509 17.845 1.00 97.31 80 PHE A CA 1
ATOM 673 C C . PHE A 1 80 ? -10.045 -8.080 18.164 1.00 97.31 80 PHE A C 1
ATOM 675 O O . PHE A 1 80 ? -9.265 -7.145 17.968 1.00 97.31 80 PHE A O 1
ATOM 682 N N . ALA A 1 81 ? -11.271 -7.908 18.654 1.00 95.38 81 ALA A N 1
ATOM 683 C CA . ALA A 1 81 ? -11.721 -6.622 19.167 1.00 95.38 81 ALA A CA 1
ATOM 684 C C . ALA A 1 81 ? -11.113 -6.372 20.553 1.00 95.38 81 ALA A C 1
ATOM 686 O O . ALA A 1 81 ? -11.054 -7.265 21.400 1.00 95.38 81 ALA A O 1
ATOM 687 N N . THR A 1 82 ? -10.676 -5.145 20.792 1.00 95.94 82 THR A N 1
ATOM 688 C CA . THR A 1 82 ? -10.006 -4.721 22.027 1.00 95.94 82 THR A CA 1
ATOM 689 C C . THR A 1 82 ? -10.533 -3.353 22.462 1.00 95.94 82 THR A C 1
ATOM 691 O O . THR A 1 82 ? -11.276 -2.699 21.730 1.00 95.94 82 THR A O 1
ATOM 694 N N . ASN A 1 83 ? -10.216 -2.935 23.693 1.00 97.06 83 ASN A N 1
ATOM 695 C CA . ASN A 1 83 ? -10.698 -1.660 24.239 1.00 97.06 83 ASN A CA 1
ATOM 696 C C . ASN A 1 83 ? -9.799 -1.086 25.354 1.00 97.06 83 ASN A C 1
ATOM 698 O O . ASN A 1 83 ? -10.290 -0.574 26.361 1.00 97.06 83 ASN A O 1
ATOM 702 N N . PHE A 1 84 ? -8.477 -1.224 25.238 1.00 96.88 84 PHE A N 1
ATOM 703 C CA . PHE A 1 84 ? -7.548 -0.667 26.231 1.00 96.88 84 PHE A CA 1
ATOM 704 C C . PHE A 1 84 ? -7.073 0.735 25.830 1.00 96.88 84 PHE A C 1
ATOM 706 O O . PHE A 1 84 ? -7.033 1.076 24.649 1.00 96.88 84 PHE A O 1
ATOM 713 N N . LYS A 1 85 ? -6.696 1.558 26.815 1.00 97.31 85 LYS A N 1
ATOM 714 C CA . LYS A 1 85 ? -6.183 2.916 26.582 1.00 97.31 85 LYS A CA 1
ATOM 715 C C . LYS A 1 85 ? -4.657 2.929 26.520 1.00 97.31 85 LYS A C 1
ATOM 717 O O . LYS A 1 85 ? -4.007 2.297 27.348 1.00 97.31 85 LYS A O 1
ATOM 722 N N . PHE A 1 86 ? -4.091 3.695 25.593 1.00 95.00 86 PHE A N 1
ATOM 723 C CA . PHE A 1 86 ? -2.649 3.886 25.442 1.00 95.00 86 PHE A CA 1
ATOM 724 C C . PHE A 1 86 ? -2.354 5.299 24.927 1.00 95.00 86 PHE A C 1
ATOM 726 O O . PHE A 1 86 ? -2.862 5.687 23.881 1.00 95.00 86 PHE A O 1
ATOM 733 N N . LEU A 1 87 ? -1.565 6.086 25.670 1.00 94.94 87 LEU A N 1
ATOM 734 C CA . LEU A 1 87 ? -1.178 7.463 25.306 1.00 94.94 87 LEU A CA 1
ATOM 735 C C . LEU A 1 87 ? -2.356 8.366 24.866 1.00 94.94 87 LEU A C 1
ATOM 737 O O . LEU A 1 87 ? -2.236 9.167 23.945 1.00 94.94 87 LEU A O 1
ATOM 741 N N . GLY A 1 88 ? -3.517 8.224 25.513 1.00 95.56 88 GLY A N 1
ATOM 742 C CA . GLY A 1 88 ? -4.736 8.979 25.188 1.00 95.56 88 GLY A CA 1
ATOM 743 C C . GLY A 1 88 ? -5.585 8.393 24.053 1.00 95.56 88 GLY A C 1
ATOM 744 O O . GLY A 1 88 ? -6.732 8.799 23.902 1.00 95.56 88 GLY A O 1
ATOM 745 N N . PHE A 1 89 ? -5.077 7.406 23.316 1.00 97.94 89 PHE A N 1
ATOM 746 C CA . PHE A 1 89 ? -5.831 6.649 22.319 1.00 97.94 89 PHE A CA 1
ATOM 747 C C . PHE A 1 89 ? -6.529 5.435 22.931 1.00 97.94 89 PHE A C 1
ATOM 749 O O . PHE A 1 89 ? -6.072 4.873 23.929 1.00 97.94 89 PHE A O 1
ATOM 756 N N . THR A 1 90 ? -7.623 5.005 22.306 1.00 98.44 90 THR A N 1
ATOM 757 C CA . THR A 1 90 ? -8.288 3.730 22.590 1.00 98.44 90 THR A CA 1
ATOM 758 C C . THR A 1 90 ? -7.915 2.736 21.503 1.00 98.44 90 THR A C 1
ATOM 760 O O . THR A 1 90 ? -8.121 2.987 20.320 1.00 98.44 90 THR A O 1
ATOM 763 N N . ASN A 1 91 ? -7.347 1.600 21.890 1.00 98.31 91 ASN A N 1
ATOM 764 C CA . ASN A 1 91 ? -7.124 0.494 20.973 1.00 98.31 91 ASN A CA 1
ATOM 765 C C . ASN A 1 91 ? -8.459 -0.188 20.660 1.00 98.31 91 ASN A C 1
ATOM 767 O O . ASN A 1 91 ? -9.244 -0.432 21.572 1.00 98.31 91 ASN A O 1
ATOM 771 N N . ARG A 1 92 ? -8.708 -0.482 19.384 1.00 97.25 92 ARG A N 1
ATOM 772 C CA . ARG A 1 92 ? -9.965 -1.071 18.892 1.00 97.25 92 ARG A CA 1
ATOM 773 C C . ARG A 1 92 ? -9.807 -2.483 18.376 1.00 97.25 92 ARG A C 1
ATOM 775 O O . ARG A 1 92 ? -10.751 -3.270 18.426 1.00 97.25 92 ARG A O 1
ATOM 782 N N . MET A 1 93 ? -8.631 -2.785 17.844 1.00 97.06 93 MET A N 1
ATOM 783 C CA . MET A 1 93 ? -8.341 -4.107 17.331 1.00 97.06 93 MET A CA 1
ATOM 784 C C . MET A 1 93 ? -6.862 -4.426 17.408 1.00 97.06 93 MET A C 1
ATOM 786 O O . MET A 1 93 ? -6.014 -3.538 17.279 1.00 97.06 93 MET A O 1
ATOM 790 N N . VAL A 1 94 ? -6.591 -5.719 17.527 1.00 98.31 94 VAL A N 1
ATOM 791 C CA . VAL A 1 94 ? -5.296 -6.331 17.245 1.00 98.31 94 VAL A CA 1
ATOM 792 C C . VAL A 1 94 ? -5.514 -7.576 16.399 1.00 98.31 94 VAL A C 1
ATOM 794 O O . VAL A 1 94 ? -6.585 -8.189 16.435 1.00 98.31 94 VAL A O 1
ATOM 797 N N . GLY A 1 95 ? -4.506 -7.985 15.647 1.00 98.12 95 GLY A N 1
ATOM 798 C CA . GLY A 1 95 ? -4.598 -9.231 14.912 1.00 98.12 95 GLY A CA 1
ATOM 799 C C . GLY A 1 95 ? -3.364 -9.554 14.101 1.00 98.12 95 GLY A C 1
ATOM 800 O O . GLY A 1 95 ? -2.311 -8.930 14.235 1.00 98.12 95 GLY A O 1
ATOM 8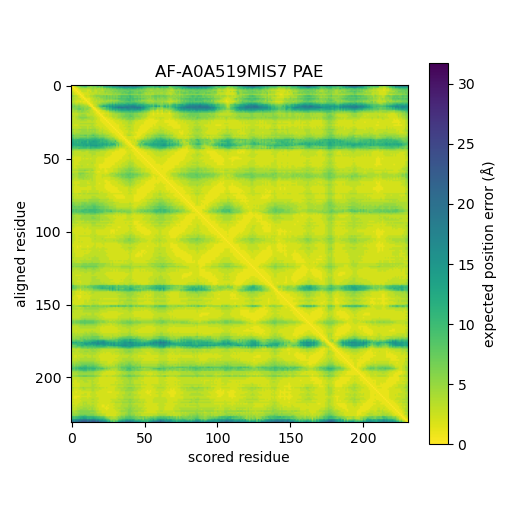01 N N . VAL A 1 96 ? -3.530 -10.580 13.280 1.00 98.69 96 VAL A N 1
ATOM 802 C CA . VAL A 1 96 ? -2.505 -11.109 12.391 1.00 98.69 96 VAL A CA 1
ATOM 803 C C . VAL A 1 96 ? -3.152 -11.502 11.072 1.00 98.69 96 VAL A C 1
ATOM 805 O O . VAL A 1 96 ? -4.308 -11.927 11.041 1.00 98.69 96 VAL A O 1
ATOM 808 N N . SER A 1 97 ? -2.413 -11.375 9.982 1.00 98.62 97 SER A N 1
ATOM 809 C CA . SER A 1 97 ? -2.849 -11.804 8.664 1.00 98.62 97 SER A CA 1
ATOM 810 C C . SER A 1 97 ? -1.736 -12.494 7.897 1.00 98.62 97 SER A C 1
ATOM 812 O O . SER A 1 97 ? -0.555 -12.192 8.068 1.00 98.62 97 SER A O 1
ATOM 814 N N . PHE A 1 98 ? -2.146 -13.434 7.054 1.00 98.69 98 PHE A N 1
ATOM 815 C CA . PHE A 1 98 ? -1.332 -13.932 5.961 1.00 98.69 98 PHE A CA 1
ATOM 816 C C . PHE A 1 98 ? -1.711 -13.144 4.711 1.00 98.69 98 PHE A C 1
ATOM 818 O O . PHE A 1 98 ? -2.887 -13.087 4.346 1.00 98.69 98 PHE A O 1
ATOM 825 N N . ASN A 1 99 ? -0.717 -12.532 4.083 1.00 98.69 99 ASN A N 1
ATOM 826 C CA . ASN A 1 99 ? -0.869 -11.678 2.920 1.00 98.69 99 ASN A CA 1
ATOM 827 C C . ASN A 1 99 ? 0.036 -12.200 1.804 1.00 98.69 99 ASN A C 1
ATOM 829 O O . ASN A 1 99 ? 1.224 -12.450 2.021 1.00 98.69 99 ASN A O 1
ATOM 833 N N . HIS A 1 100 ? -0.539 -12.323 0.616 1.00 98.44 100 HIS A N 1
ATOM 834 C CA . HIS A 1 100 ? 0.208 -12.493 -0.617 1.00 98.44 100 HIS A CA 1
ATOM 835 C C . HIS A 1 100 ? 0.009 -11.235 -1.452 1.00 98.44 100 HIS A C 1
ATOM 837 O O . HIS A 1 100 ? -1.109 -10.731 -1.535 1.00 98.44 100 HIS A O 1
ATOM 843 N N . GLN A 1 101 ? 1.065 -10.743 -2.090 1.00 98.50 101 GLN A N 1
ATOM 844 C CA . GLN A 1 101 ? 0.947 -9.682 -3.079 1.00 98.50 101 GLN A CA 1
ATOM 845 C C . GLN A 1 101 ? 1.785 -10.045 -4.301 1.00 98.50 101 GLN A C 1
ATOM 847 O O . GLN A 1 101 ? 2.970 -10.349 -4.175 1.00 98.50 101 GLN A O 1
ATOM 852 N N . SER A 1 102 ? 1.183 -9.989 -5.483 1.00 98.38 102 SER A N 1
ATOM 853 C CA . SER A 1 102 ? 1.880 -10.219 -6.749 1.00 98.38 102 SER A CA 1
ATOM 854 C C . SER A 1 102 ? 1.311 -9.354 -7.860 1.00 98.38 102 SER A C 1
ATOM 856 O O . SER A 1 102 ? 0.207 -8.812 -7.746 1.00 98.38 102 SER A O 1
ATOM 858 N N . ASN A 1 103 ? 2.073 -9.191 -8.939 1.00 98.19 103 ASN A N 1
ATOM 859 C CA . ASN A 1 103 ? 1.604 -8.467 -10.117 1.00 98.19 103 ASN A CA 1
ATOM 860 C C . ASN A 1 103 ? 1.017 -9.360 -11.223 1.00 98.19 103 ASN A C 1
ATOM 862 O O . ASN A 1 103 ? 0.476 -8.858 -12.209 1.00 98.19 103 ASN A O 1
ATOM 866 N N . GLY A 1 104 ? 1.094 -10.685 -11.056 1.00 97.12 104 GLY A N 1
ATOM 867 C CA . GLY A 1 104 ? 0.559 -11.658 -12.012 1.00 97.12 104 GLY A CA 1
ATOM 868 C C . GLY A 1 104 ? 1.222 -11.604 -13.392 1.00 97.12 104 GLY A C 1
ATOM 869 O O . GLY A 1 104 ? 0.589 -11.969 -14.381 1.00 97.12 104 GLY A O 1
ATOM 870 N N . ARG A 1 105 ? 2.456 -11.096 -13.475 1.00 96.50 105 ARG A N 1
ATOM 871 C CA . ARG A 1 105 ? 3.269 -11.088 -14.696 1.00 96.50 105 ARG A CA 1
ATOM 872 C C . ARG A 1 105 ? 4.184 -12.308 -14.728 1.00 96.50 105 ARG A C 1
ATOM 874 O O . ARG A 1 105 ? 4.522 -12.864 -13.692 1.00 96.50 105 ARG A O 1
ATOM 881 N N . GLU A 1 106 ? 4.610 -12.686 -15.924 1.00 95.12 106 GLU A N 1
ATOM 882 C CA . GLU A 1 106 ? 5.667 -13.679 -16.112 1.00 95.12 106 GLU A CA 1
ATOM 883 C C . GLU A 1 106 ? 7.052 -13.026 -15.981 1.00 95.12 106 GLU A C 1
ATOM 885 O O . GLU A 1 106 ? 7.206 -11.804 -16.102 1.00 95.12 106 GLU A O 1
ATOM 890 N N . VAL A 1 107 ? 8.074 -13.843 -15.732 1.00 94.25 107 VAL A N 1
ATOM 891 C CA . VAL A 1 107 ? 9.489 -13.446 -15.804 1.00 94.25 107 VAL A CA 1
ATOM 892 C C . VAL A 1 107 ? 9.777 -12.851 -17.197 1.00 94.25 107 VAL A C 1
ATOM 894 O O . VAL A 1 107 ? 9.286 -13.401 -18.185 1.00 94.25 107 VAL A O 1
ATOM 897 N N . PRO A 1 108 ? 10.509 -11.723 -17.319 1.00 94.00 108 PRO A N 1
ATOM 898 C CA . PRO A 1 108 ? 11.287 -10.997 -16.293 1.00 94.00 108 PRO A CA 1
ATOM 899 C C . PRO A 1 108 ? 10.507 -9.970 -15.448 1.00 94.00 108 PRO A C 1
ATOM 901 O O . PRO A 1 108 ? 11.051 -9.361 -14.519 1.00 94.00 108 PRO A O 1
ATOM 904 N N . LEU A 1 109 ? 9.233 -9.728 -15.762 1.00 94.81 109 LEU A N 1
ATOM 905 C CA . LEU A 1 109 ? 8.421 -8.681 -15.126 1.00 94.81 109 LEU A CA 1
ATOM 906 C C . LEU A 1 109 ? 7.669 -9.170 -13.879 1.00 94.81 109 LEU A C 1
ATOM 908 O O . LEU A 1 109 ? 7.012 -8.363 -13.220 1.00 94.81 109 LEU A O 1
ATOM 912 N N . SER A 1 110 ? 7.763 -10.461 -13.547 1.00 96.75 110 SER A N 1
ATOM 913 C CA . SER A 1 110 ? 7.163 -11.044 -12.343 1.00 96.75 110 SER A CA 1
ATOM 914 C C . SER A 1 110 ? 7.664 -10.341 -11.090 1.00 96.75 110 SER A C 1
ATOM 916 O O . SER A 1 110 ? 8.869 -10.153 -10.921 1.00 96.75 110 SER A O 1
ATOM 918 N N . ARG A 1 111 ? 6.743 -9.934 -10.220 1.00 97.50 111 ARG A N 1
ATOM 919 C CA . ARG A 1 111 ? 7.033 -9.428 -8.876 1.00 97.50 111 ARG A CA 1
ATOM 920 C C . ARG A 1 111 ? 6.056 -10.047 -7.899 1.00 97.50 111 ARG A C 1
ATOM 922 O O . ARG A 1 111 ? 4.841 -10.042 -8.139 1.00 97.50 111 ARG A O 1
ATOM 929 N N . SER A 1 112 ? 6.573 -10.535 -6.782 1.00 97.81 112 SER A N 1
ATOM 930 C CA . SER A 1 112 ? 5.774 -11.190 -5.757 1.00 97.81 112 SER A CA 1
ATOM 931 C C . SER A 1 112 ? 6.478 -11.218 -4.404 1.00 97.81 112 SER A C 1
ATOM 933 O O . SER A 1 112 ? 7.697 -11.091 -4.302 1.00 97.81 112 SER A O 1
ATOM 935 N N . TRP A 1 113 ? 5.688 -11.320 -3.339 1.00 97.88 113 TRP A N 1
ATOM 936 C CA . TRP A 1 113 ? 6.171 -11.578 -1.985 1.00 97.88 113 TRP A CA 1
ATOM 937 C C . TRP A 1 113 ? 5.026 -12.022 -1.072 1.00 97.88 113 TRP A C 1
ATOM 939 O O . TRP A 1 113 ? 3.854 -11.683 -1.279 1.00 97.88 113 TRP A O 1
ATOM 949 N N . ASN A 1 114 ? 5.389 -12.749 -0.018 1.00 98.38 114 ASN A N 1
ATOM 950 C CA . ASN A 1 114 ? 4.479 -13.229 1.016 1.00 98.38 114 ASN A CA 1
ATOM 951 C C . ASN A 1 114 ? 4.827 -12.614 2.378 1.00 98.38 114 ASN A C 1
ATOM 953 O O . ASN A 1 114 ? 6.000 -12.419 2.715 1.00 98.38 114 ASN A O 1
ATOM 957 N N . ARG A 1 115 ? 3.810 -12.286 3.182 1.00 98.38 115 ARG A N 1
ATOM 958 C CA . ARG A 1 115 ? 3.976 -11.595 4.468 1.00 98.38 115 ARG A CA 1
ATOM 959 C C . ARG A 1 115 ? 3.066 -12.168 5.549 1.00 98.38 115 ARG A C 1
ATOM 961 O O . ARG A 1 115 ? 1.883 -12.411 5.323 1.00 98.38 115 ARG A O 1
ATOM 968 N N . ILE A 1 116 ? 3.608 -12.278 6.759 1.00 98.75 116 ILE A N 1
ATOM 969 C CA . ILE A 1 116 ? 2.818 -12.314 7.992 1.00 98.75 116 ILE A CA 1
ATOM 970 C C . ILE A 1 116 ? 2.752 -10.891 8.525 1.00 98.75 116 ILE A C 1
ATOM 972 O O . ILE A 1 116 ? 3.774 -10.334 8.927 1.00 98.75 116 ILE A O 1
ATOM 976 N N . ILE A 1 117 ? 1.566 -10.296 8.518 1.00 98.69 117 ILE A N 1
ATOM 977 C CA . ILE A 1 117 ? 1.357 -8.915 8.948 1.00 98.69 117 ILE A CA 1
ATOM 978 C C . ILE A 1 117 ? 0.642 -8.935 10.290 1.00 98.69 117 ILE A C 1
ATOM 980 O O . ILE A 1 117 ? -0.456 -9.475 10.404 1.00 98.69 117 ILE A O 1
ATOM 984 N N . PHE A 1 118 ? 1.243 -8.325 11.303 1.00 98.81 118 PHE A N 1
ATOM 985 C CA . PHE A 1 118 ? 0.551 -8.019 12.548 1.00 98.81 118 PHE A CA 1
ATOM 986 C C . PHE A 1 118 ? -0.096 -6.657 12.407 1.00 98.81 118 PHE A C 1
ATOM 988 O O . PHE A 1 118 ? 0.469 -5.771 11.772 1.00 98.81 118 PHE A O 1
ATOM 995 N N . HIS A 1 119 ? -1.254 -6.459 13.018 1.00 98.62 119 HIS A N 1
ATOM 996 C CA . HIS A 1 119 ? -1.924 -5.173 12.928 1.00 98.62 119 HIS A CA 1
ATOM 997 C C . HIS A 1 119 ? -2.543 -4.740 14.241 1.00 98.62 119 HIS A C 1
ATOM 999 O O . HIS A 1 119 ? -2.943 -5.554 15.073 1.00 98.62 119 HIS A O 1
ATOM 1005 N N . THR A 1 120 ? -2.644 -3.427 14.408 1.00 98.62 120 THR A N 1
ATOM 1006 C CA . THR A 1 120 ? -3.308 -2.814 15.552 1.00 98.62 120 THR A CA 1
ATOM 1007 C C . THR A 1 120 ? -3.919 -1.475 15.157 1.00 98.62 120 THR A C 1
ATOM 1009 O O . THR A 1 120 ? -3.317 -0.711 14.402 1.00 98.62 120 THR A O 1
ATOM 1012 N N . GLY A 1 121 ? -5.141 -1.216 15.620 1.00 98.25 121 GLY A N 1
ATOM 1013 C CA . GLY A 1 121 ? -5.904 -0.011 15.297 1.00 98.25 121 GLY A CA 1
ATOM 1014 C C . GLY A 1 121 ? -6.256 0.785 16.545 1.00 98.25 121 GLY A C 1
ATOM 1015 O O . GLY A 1 121 ? -6.696 0.215 17.544 1.00 98.25 121 GLY A O 1
ATOM 1016 N N . PHE A 1 122 ? -6.092 2.099 16.478 1.00 98.44 122 PHE A N 1
ATOM 1017 C CA . PHE A 1 122 ? -6.343 3.036 17.563 1.00 98.44 122 PHE A CA 1
ATOM 1018 C C . PHE A 1 122 ? -7.208 4.201 17.090 1.00 98.44 122 PHE A C 1
ATOM 1020 O O . PHE A 1 122 ? -7.062 4.653 15.956 1.00 98.44 122 PHE A O 1
ATOM 1027 N N . ASP A 1 123 ? -8.042 4.738 17.977 1.00 98.00 123 ASP A N 1
ATOM 1028 C CA . ASP A 1 123 ? -8.758 5.993 17.753 1.00 98.00 123 ASP A CA 1
ATOM 1029 C C . ASP A 1 123 ? -8.633 6.963 18.940 1.00 98.00 123 ASP A C 1
ATOM 1031 O O . ASP A 1 123 ? -8.383 6.576 20.086 1.00 98.00 123 ASP A O 1
ATOM 1035 N N . ASN A 1 124 ? -8.749 8.258 18.652 1.00 97.62 124 ASN A N 1
ATOM 1036 C CA . ASN A 1 124 ? -8.868 9.316 19.651 1.00 97.62 124 ASN A CA 1
ATOM 1037 C C . ASN A 1 124 ? -9.574 10.534 19.043 1.00 97.62 124 ASN A C 1
ATOM 1039 O O . ASN A 1 124 ? -8.956 11.355 18.360 1.00 97.62 124 ASN A O 1
ATOM 1043 N N . GLY A 1 125 ? -10.881 10.653 19.284 1.00 96.06 125 GLY A N 1
ATOM 1044 C CA . GLY A 1 125 ? -11.695 11.725 18.714 1.00 96.06 125 GLY A CA 1
ATOM 1045 C C . GLY A 1 125 ? -11.630 11.716 17.178 1.00 96.06 125 GLY A C 1
ATOM 1046 O O . GLY A 1 125 ? -12.073 10.740 16.579 1.00 96.06 125 GLY A O 1
ATOM 1047 N N . PRO A 1 126 ? -11.104 12.770 16.524 1.00 96.69 126 PRO A N 1
ATOM 1048 C CA . PRO A 1 126 ? -11.006 12.839 15.062 1.00 96.69 126 PRO A CA 1
ATOM 1049 C C . PRO A 1 126 ? -9.852 12.019 14.461 1.00 96.69 126 PRO A C 1
ATOM 1051 O O . PRO A 1 126 ? -9.752 11.950 13.237 1.00 96.69 126 PRO A O 1
ATOM 1054 N N . TRP A 1 127 ? -8.963 11.461 15.289 1.00 98.00 127 TRP A N 1
ATOM 1055 C CA . TRP A 1 127 ? -7.778 10.726 14.848 1.00 98.00 127 TRP A CA 1
ATOM 1056 C C . TRP A 1 127 ? -8.007 9.222 14.840 1.00 98.00 127 TRP A C 1
ATOM 1058 O O . TRP A 1 127 ? -8.543 8.669 15.802 1.00 98.00 127 TRP A O 1
ATOM 1068 N N . GLN A 1 128 ? -7.493 8.562 13.807 1.00 98.31 128 GLN A N 1
ATOM 1069 C CA . GLN A 1 128 ? -7.363 7.111 13.714 1.00 98.31 128 GLN A CA 1
ATOM 1070 C C . GLN A 1 128 ? -5.946 6.763 13.284 1.00 98.31 128 GLN A C 1
ATOM 1072 O O . GLN A 1 128 ? -5.369 7.429 12.425 1.00 98.31 128 GLN A O 1
ATOM 1077 N N . VAL A 1 129 ? -5.391 5.716 13.882 1.00 98.31 129 VAL A N 1
ATOM 1078 C CA . VAL A 1 129 ? -4.048 5.223 13.580 1.00 98.31 129 VAL A CA 1
ATOM 1079 C C . VAL A 1 129 ? -4.116 3.715 13.423 1.00 98.31 129 VAL A C 1
ATOM 1081 O O . VAL A 1 129 ? -4.563 3.012 14.328 1.00 98.31 129 VAL A O 1
ATOM 1084 N N . TYR A 1 130 ? -3.649 3.213 12.291 1.00 98.44 130 TYR A N 1
ATOM 1085 C CA . TYR A 1 130 ? -3.537 1.792 12.006 1.00 98.44 130 TYR A CA 1
ATOM 1086 C C . TYR A 1 130 ? -2.083 1.470 11.702 1.00 98.44 130 TYR A C 1
ATOM 1088 O O . TYR A 1 130 ? -1.481 2.089 10.831 1.00 98.44 130 TYR A O 1
ATOM 1096 N N . LEU A 1 131 ? -1.502 0.548 12.462 1.00 98.31 131 LEU A N 1
ATOM 1097 C CA . LEU A 1 131 ? -0.097 0.170 12.341 1.00 98.31 131 LEU A CA 1
ATOM 1098 C C . LEU A 1 131 ? -0.012 -1.281 11.902 1.00 98.31 131 LEU A C 1
ATOM 1100 O O . LEU A 1 131 ? -0.700 -2.134 12.473 1.00 98.31 131 LEU A O 1
ATOM 1104 N N . ARG A 1 132 ? 0.858 -1.553 10.929 1.00 98.38 132 ARG A N 1
ATOM 1105 C CA . ARG A 1 132 ? 1.051 -2.885 10.362 1.00 98.38 132 ARG A CA 1
ATOM 1106 C C . ARG A 1 132 ? 2.527 -3.245 10.206 1.00 98.38 132 ARG A C 1
ATOM 1108 O O . ARG A 1 132 ? 3.068 -3.090 9.116 1.00 98.38 132 ARG A O 1
ATOM 1115 N N . PRO A 1 133 ? 3.221 -3.717 11.254 1.00 98.06 133 PRO A N 1
ATOM 1116 C CA . PRO A 1 133 ? 4.511 -4.371 11.070 1.00 98.06 133 PRO A CA 1
ATOM 1117 C C . PRO A 1 133 ? 4.339 -5.753 10.421 1.00 98.06 133 PRO A C 1
ATOM 1119 O O . PRO A 1 133 ? 3.368 -6.462 10.689 1.00 98.06 133 PRO A O 1
ATOM 1122 N N . TRP A 1 134 ? 5.307 -6.175 9.610 1.00 97.94 134 TRP A N 1
ATOM 1123 C CA . TRP A 1 134 ? 5.276 -7.479 8.952 1.00 97.94 134 TRP A CA 1
ATOM 1124 C C . TRP A 1 134 ? 6.611 -8.211 8.970 1.00 97.94 134 TRP A C 1
ATOM 1126 O O . TRP A 1 134 ? 7.693 -7.625 9.022 1.00 97.94 134 TRP A O 1
ATOM 1136 N N . ILE A 1 135 ? 6.504 -9.529 8.855 1.00 97.56 135 ILE A N 1
ATOM 1137 C CA . ILE A 1 135 ? 7.603 -10.444 8.579 1.00 97.56 135 ILE A CA 1
ATOM 1138 C C . ILE A 1 135 ? 7.407 -10.944 7.151 1.00 97.56 135 ILE A C 1
ATOM 1140 O O . ILE A 1 135 ? 6.359 -11.501 6.827 1.00 97.56 135 ILE A O 1
ATOM 1144 N N . ARG A 1 136 ? 8.405 -10.730 6.291 1.00 96.81 136 ARG A N 1
ATOM 1145 C CA . ARG A 1 136 ? 8.431 -11.321 4.951 1.00 96.81 136 ARG A CA 1
ATOM 1146 C C . ARG A 1 136 ? 8.765 -12.806 5.059 1.00 96.81 136 ARG A C 1
ATOM 1148 O O . ARG A 1 136 ? 9.656 -13.180 5.818 1.00 96.81 136 ARG A O 1
ATOM 1155 N N . LEU A 1 137 ? 8.063 -13.618 4.284 1.00 96.81 137 LEU A N 1
ATOM 1156 C CA . LEU A 1 137 ? 8.352 -15.032 4.100 1.00 96.81 137 LEU A CA 1
ATOM 1157 C C . LEU A 1 137 ? 9.244 -15.213 2.868 1.00 96.81 137 LEU A C 1
ATOM 1159 O O . LEU A 1 137 ? 9.134 -14.458 1.904 1.00 96.81 137 LEU A O 1
ATOM 1163 N N . SER A 1 138 ? 10.152 -16.182 2.932 1.00 90.62 138 SER A N 1
ATOM 1164 C CA . SER A 1 138 ? 10.993 -16.570 1.801 1.00 90.62 138 SER A CA 1
ATOM 1165 C C . SER A 1 138 ? 10.186 -17.368 0.782 1.00 90.62 138 SER A C 1
ATOM 1167 O O . SER A 1 138 ? 9.435 -18.259 1.181 1.00 90.62 138 SER A O 1
ATOM 1169 N N . ASP A 1 139 ? 10.433 -17.116 -0.498 1.00 88.69 139 ASP A N 1
ATOM 1170 C CA . ASP A 1 139 ? 9.902 -17.899 -1.612 1.00 88.69 139 ASP A CA 1
ATOM 1171 C C . ASP A 1 139 ? 11.026 -18.754 -2.228 1.00 88.69 139 ASP A C 1
ATOM 1173 O O . ASP A 1 139 ? 12.202 -18.400 -2.123 1.00 88.69 139 ASP A O 1
ATOM 1177 N N . GLU A 1 140 ? 10.693 -19.900 -2.838 1.00 86.50 140 GLU A N 1
ATOM 1178 C CA . GLU A 1 140 ? 11.696 -20.769 -3.489 1.00 86.50 140 GLU A CA 1
ATOM 1179 C C . GLU A 1 140 ? 12.380 -20.062 -4.664 1.00 86.50 140 GLU A C 1
ATOM 1181 O O . GLU A 1 140 ? 13.591 -20.167 -4.848 1.00 86.50 140 GLU A O 1
ATOM 1186 N N . THR A 1 141 ? 11.588 -19.324 -5.444 1.00 88.75 141 THR A N 1
ATOM 1187 C CA . THR A 1 141 ? 12.054 -18.404 -6.483 1.00 88.75 141 THR A CA 1
ATOM 1188 C C . THR A 1 141 ? 11.633 -17.004 -6.069 1.00 88.75 141 THR A C 1
ATOM 1190 O O . THR A 1 141 ? 10.443 -16.710 -6.006 1.00 88.75 141 THR A O 1
ATOM 1193 N N . ASP A 1 142 ? 12.608 -16.164 -5.731 1.00 94.06 142 ASP A N 1
ATOM 1194 C CA . ASP A 1 142 ? 12.356 -14.815 -5.234 1.00 94.06 142 ASP A CA 1
ATOM 1195 C C . ASP A 1 142 ? 12.480 -13.799 -6.373 1.00 94.06 142 ASP A C 1
ATOM 1197 O O . ASP A 1 142 ? 13.578 -13.499 -6.844 1.00 94.06 142 ASP A O 1
ATOM 1201 N N . ASP A 1 143 ? 11.344 -13.268 -6.818 1.00 95.69 143 ASP A N 1
ATOM 1202 C CA . ASP A 1 143 ? 11.273 -12.268 -7.886 1.00 95.69 143 ASP A CA 1
ATOM 1203 C C . ASP A 1 143 ? 11.900 -10.922 -7.505 1.00 95.69 143 ASP A C 1
ATOM 1205 O O . ASP A 1 143 ? 12.185 -10.107 -8.382 1.00 95.69 143 ASP A O 1
ATOM 1209 N N . ASN A 1 144 ? 12.037 -10.643 -6.206 1.00 96.25 144 ASN A N 1
ATOM 1210 C CA . ASN A 1 144 ? 12.478 -9.352 -5.690 1.00 96.25 144 ASN A CA 1
ATOM 1211 C C . ASN A 1 144 ? 13.119 -9.478 -4.301 1.00 96.25 144 ASN A C 1
ATOM 1213 O O . ASN A 1 144 ? 12.542 -9.040 -3.296 1.00 96.25 144 ASN A O 1
ATOM 1217 N N . PRO A 1 145 ? 14.322 -10.077 -4.204 1.00 95.88 145 PRO A N 1
ATOM 1218 C CA . PRO A 1 145 ? 14.958 -10.421 -2.931 1.00 95.88 145 PRO A CA 1
ATOM 1219 C C . PRO A 1 145 ? 15.304 -9.202 -2.067 1.00 95.88 145 PRO A C 1
ATOM 1221 O O . PRO A 1 145 ? 15.296 -9.297 -0.840 1.00 95.88 145 PRO A O 1
ATOM 1224 N N . ASP A 1 146 ? 15.513 -8.037 -2.666 1.00 95.25 146 ASP A N 1
ATOM 1225 C CA . ASP A 1 146 ? 15.843 -6.772 -2.005 1.00 95.25 146 ASP A CA 1
ATOM 1226 C C . ASP A 1 146 ? 14.612 -5.896 -1.683 1.00 95.25 146 ASP A C 1
ATOM 1228 O O . ASP A 1 146 ? 14.765 -4.797 -1.150 1.00 95.25 146 ASP A O 1
ATOM 1232 N N . ILE A 1 147 ? 13.372 -6.359 -1.914 1.00 96.12 147 ILE A N 1
ATOM 1233 C CA . ILE A 1 147 ? 12.146 -5.551 -1.719 1.00 96.12 147 ILE A CA 1
ATOM 1234 C C . ILE A 1 147 ? 12.018 -4.923 -0.320 1.00 96.12 147 ILE A C 1
ATOM 1236 O O . ILE A 1 147 ? 11.551 -3.789 -0.171 1.00 96.12 147 ILE A O 1
ATOM 1240 N N . GLN A 1 148 ? 12.486 -5.617 0.725 1.00 94.88 148 GLN A N 1
ATOM 1241 C CA . GLN A 1 148 ? 12.466 -5.100 2.100 1.00 94.88 148 GLN A CA 1
ATOM 1242 C C . GLN A 1 148 ? 13.439 -3.942 2.330 1.00 94.88 148 GLN A C 1
ATOM 1244 O O . GLN A 1 148 ? 13.292 -3.215 3.312 1.00 94.88 148 GLN A O 1
ATOM 1249 N N . GLU A 1 149 ? 14.425 -3.739 1.459 1.00 94.88 149 GLU A N 1
ATOM 1250 C CA . GLU A 1 149 ? 15.282 -2.561 1.533 1.00 94.88 149 GLU A CA 1
ATOM 1251 C C . GLU A 1 149 ? 14.512 -1.287 1.198 1.00 94.88 149 GLU A C 1
ATOM 1253 O O . GLU A 1 149 ? 14.837 -0.236 1.747 1.00 94.88 149 GLU A O 1
ATOM 1258 N N . PHE A 1 150 ? 13.491 -1.384 0.340 1.00 95.81 150 PHE A N 1
ATOM 1259 C CA . PHE A 1 150 ? 12.725 -0.251 -0.175 1.00 95.81 150 PHE A CA 1
ATOM 1260 C C . PHE A 1 150 ? 11.401 -0.059 0.562 1.00 95.81 150 PHE A C 1
ATOM 1262 O O . PHE A 1 150 ? 11.174 0.999 1.147 1.00 95.81 150 PHE A O 1
ATOM 1269 N N . LEU A 1 151 ? 10.554 -1.093 0.578 1.00 94.00 151 LEU A N 1
ATOM 1270 C CA . LEU A 1 151 ? 9.230 -1.052 1.210 1.00 94.00 151 LEU A CA 1
ATOM 1271 C C . LEU A 1 151 ? 9.288 -1.271 2.719 1.00 94.00 151 LEU A C 1
ATOM 1273 O O . LEU A 1 151 ? 8.426 -0.806 3.464 1.00 94.00 151 LEU A O 1
ATOM 1277 N N . GLY A 1 152 ? 10.318 -1.979 3.176 1.00 91.94 152 GLY A N 1
ATOM 1278 C CA . GLY A 1 152 ? 10.597 -2.133 4.585 1.00 91.94 152 GLY A CA 1
ATOM 1279 C C . GLY A 1 152 ? 9.863 -3.244 5.314 1.00 91.94 152 GLY A C 1
ATOM 1280 O O . GLY A 1 152 ? 9.702 -4.357 4.808 1.00 91.94 152 GLY A O 1
ATOM 1281 N N . ARG A 1 153 ? 9.529 -2.954 6.577 1.00 94.75 153 ARG A N 1
ATOM 1282 C CA . ARG A 1 153 ? 9.055 -3.936 7.575 1.00 94.75 153 ARG A CA 1
ATOM 1283 C C . ARG A 1 153 ? 7.764 -3.521 8.269 1.00 94.75 153 ARG A C 1
ATOM 1285 O O . ARG A 1 153 ? 7.327 -4.189 9.202 1.00 94.75 153 ARG A O 1
ATOM 1292 N N . GLY A 1 154 ? 7.183 -2.403 7.860 1.00 96.88 154 GLY A N 1
ATOM 1293 C CA . GLY A 1 154 ? 5.932 -1.938 8.416 1.00 96.88 154 GLY A CA 1
ATOM 1294 C C . GLY A 1 154 ? 5.385 -0.726 7.688 1.00 96.88 154 GLY A C 1
ATOM 1295 O O . GLY A 1 154 ? 6.134 0.032 7.064 1.00 96.88 154 GLY A O 1
ATOM 1296 N N . ASP A 1 155 ? 4.076 -0.550 7.812 1.00 97.62 155 ASP A N 1
ATOM 1297 C CA . ASP A 1 155 ? 3.376 0.652 7.395 1.00 97.62 155 ASP A CA 1
ATOM 1298 C C . ASP A 1 155 ? 2.471 1.201 8.498 1.00 97.62 155 ASP A C 1
ATOM 1300 O O . ASP A 1 155 ? 2.187 0.550 9.512 1.00 97.62 155 ASP A O 1
ATOM 1304 N N . ALA A 1 156 ? 2.087 2.455 8.309 1.00 98.12 156 ALA A N 1
ATOM 1305 C CA . ALA A 1 156 ? 1.164 3.178 9.149 1.00 98.12 156 ALA A CA 1
ATOM 1306 C C . ALA A 1 156 ? 0.165 3.936 8.275 1.00 98.12 156 ALA A C 1
ATOM 1308 O O . ALA A 1 156 ? 0.549 4.643 7.342 1.00 98.12 156 ALA A O 1
ATOM 1309 N N . THR A 1 157 ? -1.107 3.847 8.642 1.00 98.56 157 THR A N 1
ATOM 1310 C CA . THR A 1 157 ? -2.174 4.706 8.136 1.00 98.56 157 THR A CA 1
ATOM 1311 C C . THR A 1 157 ? -2.627 5.618 9.265 1.00 98.56 157 THR A C 1
ATOM 1313 O O . THR A 1 157 ? -3.015 5.149 10.336 1.00 98.56 157 THR A O 1
ATOM 1316 N N . VAL A 1 158 ? -2.590 6.926 9.035 1.00 98.50 158 VAL A N 1
ATOM 1317 C CA . VAL A 1 158 ? -3.093 7.939 9.964 1.00 98.50 158 VAL A CA 1
ATOM 1318 C C . VAL A 1 158 ? -4.190 8.722 9.272 1.00 98.50 158 VAL A C 1
ATOM 1320 O O . VAL A 1 158 ? -3.946 9.352 8.245 1.00 98.50 158 VAL A O 1
ATOM 1323 N N . THR A 1 159 ? -5.382 8.717 9.856 1.00 98.50 159 THR A N 1
ATOM 1324 C CA . THR A 1 159 ? -6.535 9.456 9.344 1.00 98.50 159 THR A CA 1
ATOM 1325 C C . THR A 1 159 ? -6.952 10.528 10.340 1.00 98.50 159 THR A C 1
ATOM 1327 O O . THR A 1 159 ? -7.022 10.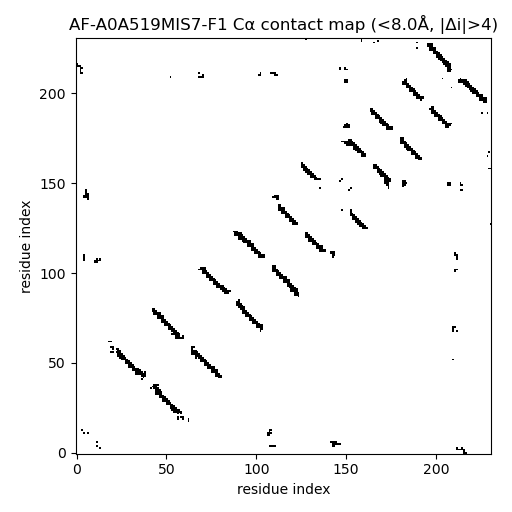288 11.546 1.00 98.50 159 THR A O 1
ATOM 1330 N N . TYR A 1 160 ? -7.247 11.716 9.822 1.00 98.12 160 TYR A N 1
ATOM 1331 C CA . TYR A 1 160 ? -7.813 12.832 10.562 1.00 98.12 160 TYR A CA 1
ATOM 1332 C C . TYR A 1 160 ? -9.105 13.295 9.895 1.00 98.12 160 TYR A C 1
ATOM 1334 O O . TYR A 1 160 ? -9.109 13.725 8.737 1.00 98.12 160 TYR A O 1
ATOM 1342 N N . THR A 1 161 ? -10.206 13.236 10.641 1.00 97.62 161 THR A N 1
ATOM 1343 C CA . THR A 1 161 ? -11.521 13.665 10.158 1.00 97.62 161 THR A CA 1
ATOM 1344 C C . THR A 1 161 ? -11.911 15.001 10.780 1.00 97.62 161 THR A C 1
ATOM 1346 O O . THR A 1 161 ? -12.120 15.109 11.988 1.00 97.62 161 THR A O 1
ATOM 1349 N N . TYR A 1 162 ? -12.076 16.030 9.944 1.00 96.75 162 TYR A N 1
ATOM 1350 C CA . TYR A 1 162 ? -12.545 17.349 10.373 1.00 96.75 162 TYR A CA 1
ATOM 1351 C C . TYR A 1 162 ? -13.754 17.809 9.559 1.00 96.75 162 TYR A C 1
ATOM 1353 O O . TYR A 1 162 ? -13.656 18.208 8.390 1.00 96.75 162 TYR A O 1
ATOM 1361 N N . LYS A 1 163 ? -14.921 17.809 10.215 1.00 94.81 163 LYS A N 1
ATOM 1362 C CA . LYS A 1 163 ? -16.230 18.043 9.592 1.00 94.81 163 LYS A CA 1
ATOM 1363 C C . LYS A 1 163 ? -16.469 17.029 8.466 1.00 94.81 163 LYS A C 1
ATOM 1365 O O . LYS A 1 163 ? -16.690 15.858 8.732 1.00 94.81 163 LYS A O 1
ATOM 1370 N N . LYS A 1 164 ? -16.435 17.493 7.218 1.00 94.38 164 LYS A N 1
ATOM 1371 C CA . LYS A 1 164 ? -16.616 16.688 6.005 1.00 94.38 164 LYS A CA 1
ATOM 1372 C C . LYS A 1 164 ? -15.289 16.305 5.342 1.00 94.38 164 LYS A C 1
ATOM 1374 O O . LYS A 1 164 ? -15.304 15.563 4.372 1.00 94.38 164 LYS A O 1
ATOM 1379 N N . ASN A 1 165 ? -14.169 16.839 5.825 1.00 96.31 165 ASN A N 1
ATOM 1380 C CA . ASN A 1 165 ? -12.852 16.567 5.267 1.00 96.31 165 ASN A CA 1
ATOM 1381 C C . ASN A 1 165 ? -12.278 15.318 5.917 1.00 96.31 165 ASN A C 1
ATOM 1383 O O . ASN A 1 165 ? -12.275 15.222 7.147 1.00 96.31 165 ASN A O 1
ATOM 1387 N N . ILE A 1 166 ? -11.753 14.425 5.090 1.00 97.56 166 ILE A N 1
ATOM 1388 C CA . ILE A 1 166 ? -10.973 13.272 5.525 1.00 97.56 166 ILE A CA 1
ATOM 1389 C C . ILE A 1 166 ? -9.573 13.462 4.959 1.00 97.56 166 ILE A C 1
ATOM 1391 O O . ILE A 1 166 ? -9.416 13.688 3.759 1.00 97.56 166 ILE A O 1
ATOM 1395 N N . MET A 1 167 ? -8.576 13.451 5.833 1.00 98.31 167 MET A N 1
ATOM 1396 C CA . MET A 1 167 ? -7.166 13.528 5.469 1.00 98.31 167 MET A CA 1
ATOM 1397 C C . MET A 1 167 ? -6.511 12.231 5.910 1.00 98.31 167 MET A C 1
ATOM 1399 O O . MET A 1 167 ? -6.567 11.907 7.095 1.00 98.31 167 MET A O 1
ATOM 1403 N N . THR A 1 168 ? -5.893 11.509 4.984 1.00 98.50 168 THR A N 1
ATOM 1404 C CA . THR A 1 168 ? -5.238 10.235 5.281 1.00 98.50 168 THR A CA 1
ATOM 1405 C C . THR A 1 168 ? -3.802 10.265 4.796 1.00 98.50 168 THR A C 1
ATOM 1407 O O . THR A 1 168 ? -3.530 10.619 3.651 1.00 98.50 168 THR A O 1
ATOM 1410 N N . PHE A 1 169 ? -2.889 9.870 5.674 1.00 98.56 169 PHE A N 1
ATOM 1411 C CA . PHE A 1 169 ? -1.498 9.605 5.351 1.00 98.56 169 PHE A CA 1
ATOM 1412 C C . PHE A 1 169 ? -1.230 8.104 5.464 1.00 98.56 169 PHE A C 1
ATOM 1414 O O . PHE A 1 169 ? -1.446 7.526 6.526 1.00 98.56 169 PHE A O 1
ATOM 1421 N N . ASN A 1 170 ? -0.747 7.491 4.388 1.00 98.00 170 ASN A N 1
ATOM 1422 C CA . ASN A 1 170 ? -0.209 6.135 4.373 1.00 98.00 170 ASN A CA 1
ATOM 1423 C C . ASN A 1 170 ? 1.309 6.228 4.239 1.00 98.00 170 ASN A C 1
ATOM 1425 O O . ASN A 1 170 ? 1.796 6.908 3.338 1.00 98.00 170 ASN A O 1
ATOM 1429 N N . GLY A 1 171 ? 2.062 5.544 5.094 1.00 97.44 171 GLY A N 1
ATOM 1430 C CA . GLY A 1 171 ? 3.518 5.542 5.008 1.00 97.44 171 GLY A CA 1
ATOM 1431 C C . GLY A 1 171 ? 4.124 4.191 5.340 1.00 97.44 171 GLY A C 1
ATOM 1432 O O . GLY A 1 171 ? 3.699 3.555 6.297 1.00 97.44 171 GLY A O 1
ATOM 1433 N N . SER A 1 172 ? 5.134 3.773 4.583 1.00 96.50 172 SER A N 1
ATOM 1434 C CA . SER A 1 172 ? 5.947 2.586 4.859 1.00 96.50 172 SER A CA 1
ATOM 1435 C C . SER A 1 172 ? 7.418 2.962 4.987 1.00 96.50 172 SER A C 1
ATOM 1437 O O . SER A 1 172 ? 7.864 3.982 4.455 1.00 96.50 172 SER A O 1
ATOM 1439 N N . SER A 1 173 ? 8.188 2.161 5.721 1.00 94.25 173 SER A N 1
ATOM 1440 C CA . SER A 1 173 ? 9.620 2.408 5.871 1.00 94.25 173 SER A CA 1
ATOM 1441 C C . SER A 1 173 ? 10.410 1.139 6.150 1.00 94.25 173 SER A C 1
ATOM 1443 O O . SER A 1 173 ? 9.963 0.234 6.864 1.00 94.25 173 SER A O 1
ATOM 1445 N N . ASN A 1 174 ? 11.648 1.112 5.650 1.00 91.38 174 ASN A N 1
ATOM 1446 C CA . ASN A 1 174 ? 12.642 0.101 6.000 1.00 91.38 174 ASN A CA 1
ATOM 1447 C C . ASN A 1 174 ? 13.184 0.210 7.429 1.00 91.38 174 ASN A C 1
ATOM 1449 O O . ASN A 1 174 ? 13.879 -0.709 7.870 1.00 91.38 174 ASN A O 1
ATOM 1453 N N . LEU A 1 175 ? 12.817 1.273 8.158 1.00 86.94 175 LEU A N 1
ATOM 1454 C CA . LEU A 1 175 ? 13.242 1.558 9.532 1.00 86.94 175 LEU A CA 1
ATOM 1455 C C . LEU A 1 175 ? 14.771 1.653 9.680 1.00 86.94 175 LEU A C 1
ATOM 1457 O O . LEU A 1 175 ? 15.313 1.504 10.774 1.00 86.94 175 LEU A O 1
ATOM 1461 N N . SER A 1 176 ? 15.480 1.925 8.583 1.00 85.06 176 SER A N 1
ATOM 1462 C CA . SER A 1 176 ? 16.908 2.219 8.611 1.00 85.06 176 SER A CA 1
ATOM 1463 C C . SER A 1 176 ? 17.094 3.657 9.087 1.00 85.06 176 SER A C 1
ATOM 1465 O O . SER A 1 176 ? 16.983 4.593 8.303 1.00 85.06 176 SER A O 1
ATOM 1467 N N . PHE A 1 177 ? 17.388 3.860 10.374 1.00 80.19 177 PHE A N 1
ATOM 1468 C CA . PHE A 1 177 ? 17.631 5.188 10.969 1.00 80.19 177 PHE A CA 1
ATOM 1469 C C . PHE A 1 177 ? 19.016 5.767 10.609 1.00 80.19 177 PHE A C 1
ATOM 1471 O O . PHE A 1 177 ? 19.741 6.286 11.455 1.00 80.19 177 PHE A O 1
ATOM 1478 N N . ASN A 1 178 ? 19.419 5.634 9.347 1.00 85.44 178 ASN A N 1
ATOM 1479 C CA . ASN A 1 178 ? 20.679 6.124 8.797 1.00 85.44 178 ASN A CA 1
ATOM 1480 C C . ASN A 1 178 ? 20.450 6.662 7.369 1.00 85.44 178 ASN A C 1
ATOM 1482 O O . ASN A 1 178 ? 19.316 6.813 6.920 1.00 85.44 178 ASN A O 1
ATOM 1486 N N . ARG A 1 179 ? 21.528 6.940 6.625 1.00 80.50 179 ARG A N 1
ATOM 1487 C CA . ARG A 1 179 ? 21.460 7.446 5.238 1.00 80.50 179 ARG A CA 1
ATOM 1488 C C . ARG A 1 179 ? 20.768 6.510 4.230 1.00 80.50 179 ARG A C 1
ATOM 1490 O O . ARG A 1 179 ? 20.566 6.909 3.092 1.00 80.50 179 ARG A O 1
ATOM 1497 N N . HIS A 1 180 ? 20.450 5.278 4.622 1.00 87.56 180 HIS A N 1
ATOM 1498 C CA . HIS A 1 180 ? 19.770 4.275 3.804 1.00 87.56 180 HIS A CA 1
ATOM 1499 C C . HIS A 1 180 ? 18.264 4.199 4.106 1.00 87.56 180 HIS A C 1
ATOM 1501 O O . HIS A 1 180 ? 17.623 3.208 3.752 1.00 87.56 180 HIS A O 1
ATOM 1507 N N . LEU A 1 181 ? 17.691 5.210 4.772 1.00 90.94 181 LEU A N 1
ATOM 1508 C CA . LEU A 1 181 ? 16.248 5.310 4.971 1.00 90.94 181 LEU A CA 1
ATOM 1509 C C . LEU A 1 181 ? 15.536 5.324 3.613 1.00 90.94 181 LEU A C 1
ATOM 1511 O O . LEU A 1 181 ? 15.731 6.226 2.800 1.00 90.94 181 LEU A O 1
ATOM 1515 N N . LYS A 1 182 ? 14.697 4.316 3.392 1.00 95.88 182 LYS A N 1
ATOM 1516 C CA . LYS A 1 182 ? 13.819 4.195 2.226 1.00 95.88 182 LYS A CA 1
ATOM 1517 C C . LYS A 1 182 ? 12.400 3.914 2.711 1.00 95.88 182 LYS A C 1
ATOM 1519 O O . LYS A 1 182 ? 12.192 3.453 3.841 1.00 95.88 182 LYS A O 1
ATOM 1524 N N . GLY A 1 183 ? 11.435 4.233 1.864 1.00 96.00 183 GLY A N 1
ATOM 1525 C CA . GLY A 1 183 ? 10.027 4.066 2.168 1.00 96.00 183 GLY A CA 1
ATOM 1526 C C . GLY A 1 183 ? 9.130 4.725 1.135 1.00 96.00 183 GLY A C 1
ATOM 1527 O O . GLY A 1 183 ? 9.589 5.214 0.099 1.00 96.00 183 GLY A O 1
ATOM 1528 N N . PHE A 1 184 ? 7.851 4.757 1.470 1.00 97.44 184 PHE A N 1
ATOM 1529 C CA . PHE A 1 184 ? 6.787 5.355 0.680 1.00 97.44 184 PHE A CA 1
ATOM 1530 C C . PHE A 1 184 ? 5.950 6.263 1.570 1.00 97.44 184 PHE A C 1
ATOM 1532 O O . PHE A 1 184 ? 5.717 5.935 2.733 1.00 97.44 184 PHE A O 1
ATOM 1539 N N . GLY A 1 185 ? 5.475 7.379 1.030 1.00 98.12 185 GLY A N 1
ATOM 1540 C CA . GLY A 1 185 ? 4.486 8.233 1.672 1.00 98.12 185 GLY A CA 1
ATOM 1541 C C . GLY A 1 185 ? 3.408 8.635 0.679 1.00 98.12 185 GLY A C 1
ATOM 1542 O O . GLY A 1 185 ? 3.714 9.086 -0.420 1.00 98.12 185 GLY A O 1
ATOM 1543 N N . GLU A 1 186 ? 2.147 8.514 1.075 1.00 98.44 186 GLU A N 1
ATOM 1544 C CA . GLU A 1 186 ? 0.989 8.943 0.299 1.00 98.44 186 GLU A CA 1
ATOM 1545 C C . GLU A 1 186 ? 0.055 9.747 1.195 1.00 98.44 186 GLU A C 1
ATOM 1547 O O . GLU A 1 186 ? -0.465 9.249 2.192 1.00 98.44 186 GLU A O 1
ATOM 1552 N N . PHE A 1 187 ? -0.165 11.003 0.830 1.00 98.62 187 PHE A N 1
ATOM 1553 C CA . PHE A 1 187 ? -1.169 11.855 1.437 1.00 98.62 187 PHE A CA 1
ATOM 1554 C C . PHE A 1 187 ? -2.394 11.926 0.532 1.00 98.62 187 PHE A C 1
ATOM 1556 O O . PHE A 1 187 ? -2.281 12.116 -0.679 1.00 98.62 187 PHE A O 1
ATOM 1563 N N . SER A 1 188 ? -3.574 11.828 1.130 1.00 98.12 188 SER A N 1
ATOM 1564 C CA . SER A 1 188 ? -4.845 12.009 0.444 1.00 98.12 188 SER A CA 1
ATOM 1565 C C . SER A 1 188 ? -5.762 12.942 1.220 1.00 98.12 188 SER A C 1
ATOM 1567 O O . SER A 1 188 ? -5.803 12.937 2.452 1.00 98.12 188 SER A O 1
ATOM 1569 N N . TRP A 1 189 ? -6.504 13.755 0.477 1.00 98.06 189 TRP A N 1
ATOM 1570 C CA . TRP A 1 189 ? -7.577 14.588 0.994 1.00 98.06 189 TRP A CA 1
ATOM 1571 C C . TRP A 1 189 ? -8.852 14.299 0.216 1.00 98.06 189 TRP A C 1
ATOM 1573 O O . TRP A 1 189 ? -8.860 14.386 -1.013 1.00 98.06 189 TRP A O 1
ATOM 1583 N N . SER A 1 190 ? -9.926 14.006 0.946 1.00 97.56 190 SER A N 1
ATOM 1584 C CA . SER A 1 190 ? -11.221 13.665 0.370 1.00 97.56 190 SER A CA 1
ATOM 1585 C C . SER A 1 190 ? -12.347 14.523 0.941 1.00 97.56 190 SER A C 1
ATOM 1587 O O . SER A 1 190 ? -12.396 14.818 2.142 1.00 97.56 190 SER A O 1
ATOM 1589 N N . TYR A 1 191 ? -13.288 14.899 0.070 1.00 96.75 191 TYR A N 1
ATOM 1590 C CA . TYR A 1 191 ? -14.464 15.700 0.413 1.00 96.75 191 TYR A CA 1
ATOM 1591 C C . TYR A 1 191 ? -15.739 15.126 -0.233 1.00 96.75 191 TYR A C 1
ATOM 1593 O O . TYR A 1 191 ? -15.727 14.789 -1.419 1.00 96.75 191 TYR A O 1
ATOM 1601 N N . PRO A 1 192 ? -16.863 15.012 0.499 1.00 95.50 192 PRO A N 1
ATOM 1602 C CA . PRO A 1 192 ? -18.103 14.443 -0.023 1.00 95.50 192 PRO A CA 1
ATOM 1603 C C . PRO A 1 192 ? -18.722 15.308 -1.124 1.00 95.50 192 PRO A C 1
ATOM 1605 O O . PRO A 1 192 ? -18.953 16.502 -0.939 1.00 95.50 192 PRO A O 1
ATOM 1608 N N . ILE A 1 193 ? -19.062 14.666 -2.242 1.00 95.25 193 ILE A N 1
ATOM 1609 C CA . ILE A 1 193 ? -19.802 15.255 -3.363 1.00 95.25 193 ILE A CA 1
ATOM 1610 C C . ILE A 1 193 ? -21.296 14.957 -3.196 1.00 95.25 193 ILE A C 1
ATOM 1612 O O . ILE A 1 193 ? -22.106 15.875 -3.077 1.00 95.25 193 ILE A O 1
ATOM 1616 N N . LYS A 1 194 ? -21.678 13.670 -3.170 1.00 94.06 194 LYS A N 1
ATOM 1617 C CA . LYS A 1 194 ? -23.077 13.228 -3.026 1.00 94.06 194 LYS A CA 1
ATOM 1618 C C . LYS A 1 194 ? -23.161 11.788 -2.523 1.00 94.06 194 LYS A C 1
ATOM 1620 O O . LYS A 1 194 ? -22.598 10.884 -3.132 1.00 94.06 194 LYS A O 1
ATOM 1625 N N . GLY A 1 195 ? -23.937 11.557 -1.463 1.00 90.62 195 GLY A N 1
ATOM 1626 C CA . GLY A 1 195 ? -24.032 10.231 -0.847 1.00 90.62 195 GLY A CA 1
ATOM 1627 C C . GLY A 1 195 ? -22.646 9.739 -0.428 1.00 90.62 195 GLY A C 1
ATOM 1628 O O . GLY A 1 195 ? -21.924 10.461 0.255 1.00 90.62 195 GLY A O 1
ATOM 1629 N N . ASN A 1 196 ? -22.263 8.550 -0.893 1.00 91.00 196 ASN A N 1
ATOM 1630 C CA . ASN A 1 196 ? -20.945 7.968 -0.625 1.00 91.00 196 ASN A CA 1
ATOM 1631 C C . ASN A 1 196 ? -19.845 8.473 -1.575 1.00 91.00 196 ASN A C 1
ATOM 1633 O O . ASN A 1 196 ? -18.669 8.250 -1.310 1.00 91.00 196 ASN A O 1
ATOM 1637 N N . LEU A 1 197 ? -20.200 9.167 -2.663 1.00 95.31 197 LEU A N 1
ATOM 1638 C CA . LEU A 1 197 ? -19.226 9.686 -3.619 1.00 95.31 197 LEU A CA 1
ATOM 1639 C C . LEU A 1 197 ? -18.461 10.866 -3.015 1.00 95.31 197 LEU A C 1
ATOM 1641 O O . LEU A 1 197 ? -19.063 11.875 -2.630 1.00 95.31 197 LEU A O 1
ATOM 1645 N N . LYS A 1 198 ? -17.135 10.762 -3.000 1.00 96.69 198 LYS A N 1
ATOM 1646 C CA . LYS A 1 198 ? -16.204 11.804 -2.566 1.00 96.69 198 LYS A CA 1
ATOM 1647 C C . LYS A 1 198 ? -15.263 12.151 -3.713 1.00 96.69 198 LYS A C 1
ATOM 1649 O O . LYS A 1 198 ? -14.904 11.282 -4.500 1.00 96.69 198 LYS A O 1
ATOM 1654 N N . GLY A 1 199 ? -14.884 13.419 -3.811 1.00 97.81 199 GLY A N 1
ATOM 1655 C CA . GLY A 1 199 ? -13.747 13.837 -4.626 1.00 97.81 199 GLY A CA 1
ATOM 1656 C C . GLY A 1 199 ? -12.473 13.658 -3.816 1.00 97.81 199 GLY A C 1
ATOM 1657 O O . GLY A 1 199 ? -12.508 13.895 -2.606 1.00 97.81 199 GLY A O 1
ATOM 1658 N N . ASN A 1 200 ? -11.387 13.245 -4.464 1.00 96.56 200 ASN A N 1
ATOM 1659 C CA . ASN A 1 200 ? -10.099 13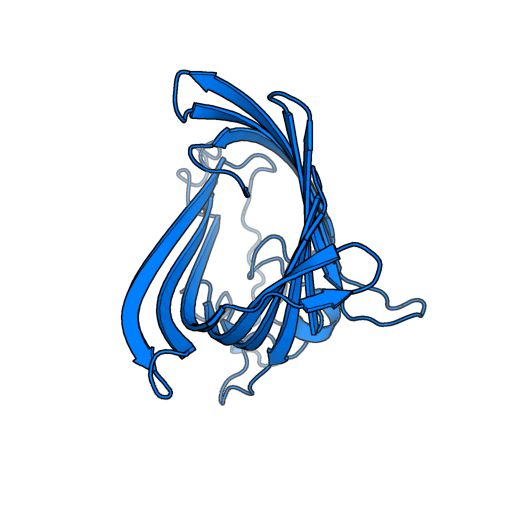.036 -3.816 1.00 96.56 200 ASN A CA 1
ATOM 1660 C C . ASN A 1 200 ? -8.952 13.750 -4.548 1.00 96.56 200 ASN A C 1
ATOM 1662 O O . ASN A 1 200 ? -8.951 13.911 -5.770 1.00 96.56 200 ASN A O 1
ATOM 1666 N N . LEU A 1 201 ? -7.980 14.193 -3.758 1.00 98.19 201 LEU A N 1
ATOM 1667 C CA . LEU A 1 201 ? -6.651 14.612 -4.183 1.00 98.19 201 LEU A CA 1
ATOM 1668 C C . LEU A 1 201 ? -5.660 13.672 -3.503 1.00 98.19 201 LEU A C 1
ATOM 1670 O O . LEU A 1 201 ? -5.748 13.472 -2.293 1.00 98.19 201 LEU A O 1
ATOM 1674 N N . GLN A 1 202 ? -4.718 13.129 -4.261 1.00 98.19 202 GLN A N 1
ATOM 1675 C CA . GLN A 1 202 ? -3.683 12.234 -3.764 1.00 98.19 202 GLN A CA 1
ATOM 1676 C C . GLN A 1 202 ? -2.312 12.734 -4.211 1.00 98.19 202 GLN A C 1
ATOM 1678 O O . GLN A 1 202 ? -2.130 13.113 -5.366 1.00 98.19 202 GLN A O 1
ATOM 1683 N N . VAL A 1 203 ? -1.348 12.724 -3.296 1.00 98.56 203 VAL A N 1
ATOM 1684 C CA . VAL A 1 203 ? 0.058 13.016 -3.572 1.00 98.56 203 VAL A CA 1
ATOM 1685 C C . VAL A 1 203 ? 0.888 11.912 -2.946 1.00 98.56 203 VAL A C 1
ATOM 1687 O O . VAL A 1 203 ? 0.756 11.660 -1.749 1.00 98.56 203 VAL A O 1
ATOM 1690 N N . SER A 1 204 ? 1.740 11.266 -3.733 1.00 98.12 204 SER A N 1
ATOM 1691 C CA . SER A 1 204 ? 2.651 10.241 -3.237 1.00 98.12 204 SER A CA 1
ATOM 1692 C C . SER A 1 204 ? 4.101 10.564 -3.575 1.00 98.12 204 SER A C 1
ATOM 1694 O O . SER A 1 204 ? 4.383 11.237 -4.567 1.00 98.12 204 SER A O 1
ATOM 1696 N N . HIS A 1 205 ? 5.018 10.118 -2.723 1.00 98.12 205 HIS A N 1
ATOM 1697 C CA . HIS A 1 205 ? 6.454 10.216 -2.927 1.00 98.12 205 HIS A CA 1
ATOM 1698 C C . HIS A 1 205 ? 7.161 9.031 -2.267 1.00 98.12 205 HIS A C 1
ATOM 1700 O O . HIS A 1 205 ? 6.899 8.715 -1.105 1.00 98.12 205 HIS A O 1
ATOM 1706 N N . GLY A 1 206 ? 8.095 8.411 -2.982 1.00 97.00 206 GLY A N 1
ATOM 1707 C CA . GLY A 1 206 ? 8.921 7.330 -2.452 1.00 97.00 206 GLY A CA 1
ATOM 1708 C C . GLY A 1 206 ? 9.017 6.146 -3.403 1.00 97.00 206 GLY A C 1
ATOM 1709 O O . GLY A 1 206 ? 8.895 6.304 -4.617 1.00 97.00 206 GLY A O 1
ATOM 1710 N N . TYR A 1 207 ? 9.263 4.976 -2.824 1.00 96.94 207 TYR A N 1
ATOM 1711 C CA . TYR A 1 207 ? 9.456 3.711 -3.528 1.00 96.94 207 TYR A CA 1
ATOM 1712 C C . TYR A 1 207 ? 8.214 2.821 -3.444 1.00 96.94 207 TYR A C 1
ATOM 1714 O O . TYR A 1 207 ? 7.508 2.852 -2.442 1.00 96.94 207 TYR A O 1
ATOM 1722 N N . GLY A 1 208 ? 7.971 1.992 -4.460 1.00 95.62 208 GLY A N 1
ATOM 1723 C CA . GLY A 1 208 ? 6.943 0.949 -4.415 1.00 95.62 208 GLY A CA 1
ATOM 1724 C C . GLY A 1 208 ? 5.506 1.432 -4.310 1.00 95.62 208 GLY A C 1
ATOM 1725 O O . GLY A 1 208 ? 4.685 0.849 -3.602 1.00 95.62 208 GLY A O 1
ATOM 1726 N N . GLU A 1 209 ? 5.183 2.458 -5.097 1.00 95.62 209 GLU A N 1
ATOM 1727 C CA . GLU A 1 209 ? 3.790 2.763 -5.434 1.00 95.62 209 GLU A CA 1
ATOM 1728 C C . GLU A 1 209 ? 3.094 1.558 -6.093 1.00 95.62 209 GLU A C 1
ATOM 1730 O O . GLU A 1 209 ? 1.911 1.307 -5.846 1.00 95.62 209 GLU A O 1
ATOM 1735 N N . THR A 1 210 ? 3.847 0.787 -6.883 1.00 96.38 210 THR A N 1
ATOM 1736 C CA . THR A 1 210 ? 3.455 -0.513 -7.433 1.00 96.38 210 THR A CA 1
ATOM 1737 C C . THR A 1 210 ? 4.558 -1.549 -7.198 1.00 96.38 210 THR A C 1
ATOM 1739 O O . THR A 1 210 ? 5.689 -1.177 -6.878 1.00 96.38 210 THR A O 1
ATOM 1742 N N . LEU A 1 211 ? 4.260 -2.845 -7.360 1.00 97.31 211 LEU A N 1
ATOM 1743 C CA . LEU A 1 211 ? 5.290 -3.884 -7.240 1.00 97.31 211 LEU A CA 1
ATOM 1744 C C . LEU A 1 211 ? 6.354 -3.786 -8.329 1.00 97.31 211 LEU A C 1
ATOM 1746 O O . LEU A 1 211 ? 7.526 -3.942 -8.008 1.00 97.31 211 LEU A O 1
ATOM 1750 N N . ILE A 1 212 ? 5.996 -3.503 -9.587 1.00 96.12 212 ILE A N 1
ATOM 1751 C CA . ILE A 1 212 ? 7.023 -3.310 -10.618 1.00 96.12 212 ILE A CA 1
ATOM 1752 C C . ILE A 1 212 ? 7.941 -2.129 -10.288 1.00 96.12 212 ILE A C 1
ATOM 1754 O O . ILE A 1 212 ? 9.135 -2.222 -10.537 1.00 96.12 212 ILE A O 1
ATOM 1758 N N . ASP A 1 213 ? 7.419 -1.084 -9.637 1.00 96.00 213 ASP A N 1
ATOM 1759 C CA . ASP A 1 213 ? 8.162 0.114 -9.228 1.00 96.00 213 ASP A CA 1
ATOM 1760 C C . ASP A 1 213 ? 8.740 0.020 -7.795 1.00 96.00 213 ASP A C 1
ATOM 1762 O O . ASP A 1 213 ? 9.076 1.051 -7.202 1.00 96.00 213 ASP A O 1
ATOM 1766 N N . TYR A 1 214 ? 8.854 -1.175 -7.190 1.00 96.81 214 TYR A N 1
ATOM 1767 C CA . TYR A 1 214 ? 9.256 -1.313 -5.775 1.00 96.81 214 TYR A CA 1
ATOM 1768 C C . TYR A 1 214 ? 10.607 -0.664 -5.448 1.00 96.81 214 TYR A C 1
ATOM 1770 O O . TYR A 1 214 ? 10.807 -0.201 -4.327 1.00 96.81 214 TYR A O 1
ATOM 1778 N N . ASN A 1 215 ? 11.513 -0.606 -6.423 1.00 95.81 215 ASN A N 1
ATOM 1779 C CA . ASN A 1 215 ? 12.844 -0.012 -6.324 1.00 95.81 215 ASN A CA 1
ATOM 1780 C C . ASN A 1 215 ? 12.996 1.291 -7.123 1.00 95.81 215 ASN A C 1
ATOM 1782 O O . ASN A 1 215 ? 14.103 1.821 -7.213 1.00 95.81 215 ASN A O 1
ATOM 1786 N N . ASN A 1 216 ? 11.904 1.852 -7.651 1.00 95.38 216 ASN A N 1
ATOM 1787 C CA . ASN A 1 216 ? 11.926 3.118 -8.374 1.00 95.38 216 ASN A CA 1
ATOM 1788 C C . ASN A 1 216 ? 11.403 4.270 -7.504 1.00 95.38 216 ASN A C 1
ATOM 1790 O O . ASN A 1 216 ? 10.300 4.208 -6.964 1.00 95.38 216 ASN A O 1
ATOM 1794 N N . LEU A 1 217 ? 12.198 5.336 -7.381 1.00 96.19 217 LEU A N 1
ATOM 1795 C CA . LEU A 1 217 ? 11.802 6.546 -6.663 1.00 96.19 217 LEU A CA 1
ATOM 1796 C C . LEU A 1 217 ? 10.947 7.434 -7.568 1.00 96.19 217 LEU A C 1
ATOM 1798 O O . LEU A 1 217 ? 11.424 7.907 -8.601 1.00 96.19 217 LEU A O 1
ATOM 1802 N N . GLN A 1 218 ? 9.719 7.730 -7.148 1.00 96.25 218 GLN A N 1
ATOM 1803 C CA . GLN A 1 218 ? 8.819 8.585 -7.918 1.00 96.25 218 GLN A CA 1
ATOM 1804 C C . GLN A 1 218 ? 7.962 9.501 -7.052 1.00 96.25 218 GLN A C 1
ATOM 1806 O O . GLN A 1 218 ? 7.867 9.346 -5.836 1.00 96.25 218 GLN A O 1
ATOM 1811 N N . THR A 1 219 ? 7.378 10.506 -7.705 1.00 97.81 219 THR A N 1
ATOM 1812 C CA . THR A 1 219 ? 6.389 11.416 -7.121 1.00 97.81 219 THR A CA 1
ATOM 1813 C C . THR A 1 219 ? 5.175 11.435 -8.029 1.00 97.81 219 THR A C 1
ATOM 1815 O O . THR A 1 219 ? 5.320 11.730 -9.216 1.00 97.81 219 THR A O 1
ATOM 1818 N N . THR A 1 220 ? 3.992 11.161 -7.489 1.00 97.56 220 THR A N 1
ATOM 1819 C CA . THR A 1 220 ? 2.743 11.199 -8.258 1.00 97.56 220 THR A CA 1
ATOM 1820 C C . THR A 1 220 ? 1.739 12.147 -7.625 1.00 97.56 220 THR A C 1
ATOM 1822 O O . THR A 1 220 ? 1.688 12.318 -6.408 1.00 97.56 220 THR A O 1
ATOM 1825 N N . ILE A 1 221 ? 0.955 12.808 -8.474 1.00 98.31 221 ILE A N 1
ATOM 1826 C CA . ILE A 1 221 ? -0.150 13.678 -8.075 1.00 98.31 221 ILE A CA 1
ATOM 1827 C C . ILE A 1 221 ? -1.368 13.227 -8.870 1.00 98.31 221 ILE A C 1
ATOM 1829 O O . ILE A 1 221 ? -1.316 13.141 -10.096 1.00 98.31 221 ILE A O 1
ATOM 1833 N N . GLY A 1 222 ? -2.459 12.938 -8.171 1.00 97.81 222 GLY A N 1
ATOM 1834 C CA . GLY A 1 222 ? -3.697 12.443 -8.754 1.00 97.81 222 GLY A CA 1
ATOM 1835 C C . GLY A 1 222 ? -4.909 13.192 -8.223 1.00 97.81 222 GLY A C 1
ATOM 1836 O O . GLY A 1 222 ? -4.964 13.567 -7.054 1.00 97.81 222 GLY A O 1
ATOM 1837 N N . ILE A 1 223 ? -5.897 13.381 -9.090 1.00 98.12 223 ILE A N 1
ATOM 1838 C CA . ILE A 1 223 ? -7.237 13.841 -8.725 1.00 98.12 223 ILE A CA 1
ATOM 1839 C C . ILE A 1 223 ? -8.249 12.808 -9.205 1.00 98.12 223 ILE A C 1
ATOM 1841 O O . ILE A 1 223 ? -8.081 12.219 -10.275 1.00 98.12 223 ILE A O 1
ATOM 1845 N N . GLY A 1 224 ? -9.304 12.584 -8.436 1.00 97.12 224 GLY A N 1
ATOM 1846 C CA . GLY A 1 224 ? -10.277 11.559 -8.776 1.00 97.12 224 GLY A CA 1
ATOM 1847 C C . GLY A 1 224 ? -11.461 11.505 -7.827 1.00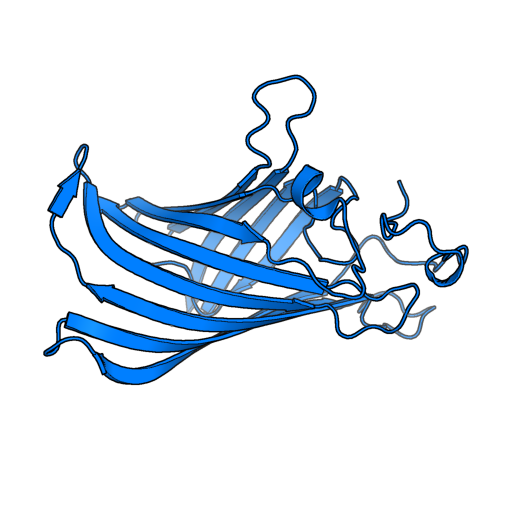 97.12 224 GLY A C 1
ATOM 1848 O O . GLY A 1 224 ? -11.877 12.507 -7.240 1.00 97.12 224 GLY A O 1
ATOM 1849 N N . ILE A 1 225 ? -12.028 10.307 -7.715 1.00 97.12 225 ILE A N 1
ATOM 1850 C CA . ILE A 1 225 ? -13.187 10.024 -6.876 1.00 97.12 225 ILE A CA 1
ATOM 1851 C C . ILE A 1 225 ? -12.968 8.763 -6.042 1.00 97.12 225 ILE A C 1
ATOM 1853 O O . ILE A 1 225 ? -12.234 7.859 -6.438 1.00 97.12 225 ILE A O 1
ATOM 1857 N N . SER A 1 226 ? -13.658 8.686 -4.910 1.00 96.00 226 SER A N 1
ATOM 1858 C CA . SER A 1 226 ? -13.727 7.502 -4.053 1.00 96.00 226 SER A CA 1
ATOM 1859 C C . SER A 1 226 ? -15.156 7.265 -3.559 1.00 96.00 226 SER A C 1
ATOM 1861 O O . SER A 1 226 ? -15.997 8.169 -3.549 1.00 96.00 226 SER A O 1
ATOM 1863 N N . LEU A 1 227 ? -15.447 6.019 -3.176 1.00 93.31 227 LEU A N 1
ATOM 1864 C CA . LEU A 1 227 ? -16.742 5.614 -2.607 1.00 93.31 227 LEU A CA 1
ATOM 1865 C C . LEU A 1 227 ? -16.666 5.372 -1.097 1.00 93.31 227 LEU A C 1
ATOM 1867 O O . LEU A 1 227 ? -17.642 5.566 -0.376 1.00 93.31 227 LEU A O 1
ATOM 1871 N N . VAL A 1 228 ? -15.509 4.930 -0.611 1.00 89.38 228 VAL A N 1
ATOM 1872 C CA . VAL A 1 228 ? -15.252 4.624 0.796 1.00 89.38 228 VAL A CA 1
ATOM 1873 C C . VAL A 1 228 ? -13.876 5.184 1.130 1.00 89.38 228 VAL A C 1
ATOM 1875 O O . VAL A 1 228 ? -12.964 5.092 0.317 1.00 89.38 228 VAL A O 1
ATOM 1878 N N . GLU A 1 229 ? -13.759 5.798 2.303 1.00 87.19 229 GLU A N 1
ATOM 1879 C CA . GLU A 1 229 ? -12.482 6.257 2.860 1.00 87.19 229 GLU A CA 1
ATOM 1880 C C . GLU A 1 229 ? -12.277 5.564 4.200 1.00 87.19 229 GLU A C 1
ATOM 1882 O O . GLU A 1 229 ? -13.245 5.050 4.771 1.00 87.19 229 GLU A O 1
ATOM 1887 N N . TRP A 1 230 ? -11.048 5.595 4.709 1.00 77.19 230 TRP A N 1
ATOM 1888 C CA . TRP A 1 230 ? -10.767 5.227 6.093 1.00 77.19 230 TRP A CA 1
ATOM 1889 C C . TRP A 1 230 ? -11.640 6.057 7.050 1.00 77.19 230 TRP A C 1
ATOM 1891 O O . TRP A 1 230 ? -11.790 7.269 6.867 1.00 77.19 230 TRP A O 1
ATOM 1901 N N . LEU A 1 231 ? -12.259 5.379 8.018 1.00 59.59 231 LEU A N 1
ATOM 1902 C CA . LEU A 1 231 ? -13.201 5.920 8.999 1.00 59.59 231 LEU A CA 1
ATOM 1903 C C . LEU A 1 231 ? -13.044 5.224 10.347 1.00 59.59 231 LEU A C 1
ATOM 1905 O O . LEU A 1 231 ? -12.524 4.087 10.386 1.00 59.59 231 LEU A O 1
#

Sequence (231 aa):
EKPYSGNNSEDYNFDEDINLNNFETKFQLSFKVKIFQGLLWGYGDVWGAYTQKSHWQLYNASLSRPFREINYEPEIIVNFATNFKFLGFTNRMVGVSFNHQSNGREVPLSRSWNRIIFHTGFDNGPWQVYLRPWIRLSDETDDNPDIQEFLGRGDATVTYTYKKNIMTFNGSSNLSFNRHLKGFGEFSWSYPIKGNLKGNLQVSHGYGETLIDYNNLQTTIGIGISLVEWL

Radius of gyration: 18.82 Å; Cα contacts (8 Å, |Δi|>4): 582; chains: 1; bounding box: 46×39×56 Å

Solvent-accessible surface area (backbone atoms only — not comparable to full-atom values): 12189 Å² total; per-residue (Å²): 117,83,56,69,32,72,39,87,54,77,72,37,65,76,89,76,86,74,94,74,67,100,56,65,49,74,51,75,50,75,51,76,46,80,74,45,78,47,42,80,93,57,55,24,34,34,30,43,32,41,38,36,43,36,37,24,27,70,78,32,68,92,72,69,36,44,70,77,47,45,38,46,34,46,33,44,33,43,42,28,74,50,78,53,78,55,98,83,24,37,33,48,32,40,38,42,26,48,37,43,40,32,44,87,47,61,80,40,66,27,32,53,55,38,33,43,34,38,38,40,33,33,36,47,90,51,36,38,41,37,42,35,45,44,46,76,54,90,59,98,77,52,36,34,73,55,49,51,58,23,45,26,43,31,38,38,40,41,36,43,51,57,94,68,38,39,36,38,38,41,38,31,29,36,78,40,94,55,99,68,55,30,22,28,39,34,43,35,43,35,40,71,74,57,89,60,37,22,42,35,42,39,41,36,44,35,21,39,93,42,69,65,33,30,79,23,75,49,74,50,79,48,74,54,70,44,63,76,73,95,127

Nearest PDB structures (foldseek):
  1qd5-assembly1_A  TM=9.683E-01  e=1.808E-20  Escherichia coli
  1fw3-assembly2_B  TM=9.720E-01  e=2.573E-20  Escherichia coli
  7ezz-assembly1_B  TM=9.731E-01  e=3.310E-20  Salmonella enterica subsp. enterica serovar Typhi
  7ezz-assembly1_A  TM=9.712E-01  e=3.148E-20  Salmonella enterica subsp. enterica serovar Typhi
  1ilz-assembly1_A  TM=9.679E-01  e=2.846E-20  Escherichia coli

Mean predicted aligned error: 3.97 Å

Secondary structure (DSSP, 8-state):
-----S--SGGG---------S--EEEEEEEEEEEEEEHHHHTEEEEEEEEEEEEE-TT-GGGTS-EEEEEEEEEEEEEEE---EETTEEEEEEEEEEEEEE--PPTTS--EEEEEEEEEEEEETTEEEEEEEEEEEP-SS-S-TTHHHHT-SEEEEEEEEETTEEEEEEEEE----STT--EEEEEEEEEEEETTEEEEEEEEEEE-SSSTTTT-EEEEEEEEEES----